Protein AF-A0A1F9FS28-F1 (afdb_monomer)

Sequence (347 aa):
MQTAFLVFFAALTLLFLALLWPFAKPAFLALTLTIVFAPLYRFILHKCRLHRYLASVLTTLIIAACVLIPLIVLGTVLVTHVGSFLQNISYQLAQGSFSDVFQPILQTLSQWIERLTGTAPFRVDLEQEIFKVLQGLGKSIYNFSPRVLLTTFSIIFNFFLILLFLVVFFAEGVQLHKWLMEASPLSSLHLEKMLTEMRLTITTSLTASLLIAVVQGSLLGLGFWIVG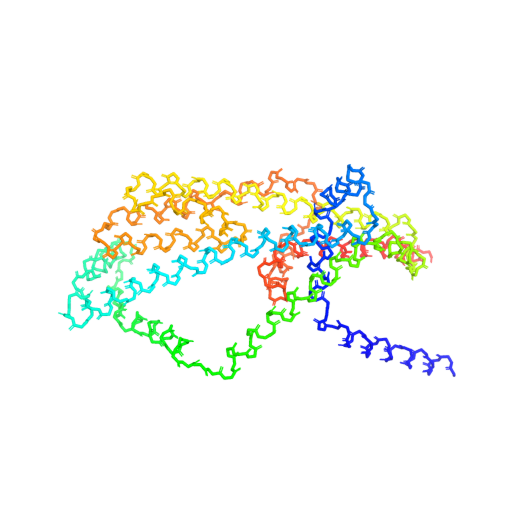FNHPYSWWPIAIILSVIPIIGAVSCYITASLILLATGQTEWSIAFFVYGVAIVSSVDNIIRPFLVRGTTRIHPVLLFVTLIGAAKLFGPIGIIVGPVLLSIFLAAVRIYRLEFAAERSY

pLDDT: mean 80.74, std 13.76, range [38.41, 96.69]

Radius of gyration: 25.52 Å; Cα contacts (8 Å, |Δi|>4): 251; chains: 1; bounding box: 63×53×80 Å

Foldseek 3Di:
DVVVVVVVVVVVVVVVCVVCVLLPQLLVVLVLVCLQCVVVLVCCCPVVVDAQLVSLLVSLVVVVCVPVVLVVLLVVCCCVVVVVVLVVCVVCVVVVCNCVLCVVVLVVVQVVCCVVPVDHGPDDPVVVVVVVVSVVVVCVVPCPDVVVVVVVVSVVVSSVSSSVSSSCCRRCVVVVVVCCCVPDPDDNVLVVVLVVVLSCLSNLLQVLQLVLLLVLLVLLLVLCVVLVPPPSVSSSVQLSVQSSLPPRRLLVSLLVSLVVCSSVVNPVSSVVSNCCSVPPSNCSSVPSSCVSVPDDPPDPVVQLVVLLVVLCVVNNSCSNSVSVSVVSSVVSVVVCCCVPPVVVVPD

Mean predicted aligned error: 10.48 Å

Solvent-accessible surface area (backbone atoms only — not comparable to full-atom values): 18308 Å² total; per-residue (Å²): 108,69,67,59,50,50,52,52,50,51,51,52,50,52,53,50,50,60,67,45,49,82,52,47,60,33,43,51,51,18,51,54,48,42,66,62,46,39,65,58,36,51,45,44,29,66,76,68,67,43,56,58,61,59,25,16,47,53,43,39,51,52,53,49,48,67,54,47,52,58,51,51,52,48,50,53,50,47,53,55,54,49,48,51,48,53,49,51,50,52,54,34,50,75,69,60,54,46,58,68,70,49,46,63,53,53,52,52,49,26,54,53,48,29,74,74,67,77,49,78,70,76,80,70,66,55,68,61,55,50,48,50,51,52,48,52,53,47,50,63,67,69,52,83,40,72,65,57,54,53,51,51,50,50,52,53,51,44,50,51,48,21,50,52,39,27,28,47,48,58,46,40,39,68,60,53,51,53,50,51,56,71,71,43,94,58,56,63,70,60,51,53,50,49,54,49,52,39,52,49,46,48,44,47,47,50,52,39,36,50,53,44,5,50,53,37,7,48,54,49,26,51,48,31,52,74,68,65,43,85,64,29,79,69,48,21,62,51,31,24,61,39,18,49,43,72,79,55,20,54,50,53,48,32,53,53,50,21,52,51,31,39,76,70,70,38,50,70,57,14,53,52,45,37,50,44,33,59,64,52,45,56,41,44,55,73,52,51,43,62,70,63,56,66,84,68,72,97,66,57,66,69,59,55,52,52,36,31,54,52,23,28,72,75,57,37,79,60,6,61,56,48,16,63,31,54,50,50,50,51,53,49,51,52,50,49,47,47,65,68,59,52,57,68,73,73,117

Nearest PDB structures (foldseek):
  7nb6-assembly1_A  TM=5.836E-01  e=6.545E-06  Escherichia coli K-12

Structure (mmCIF, N/CA/C/O backbone):
data_AF-A0A1F9FS28-F1
#
_entry.id   AF-A0A1F9FS28-F1
#
loop_
_atom_site.group_PDB
_atom_site.id
_atom_site.type_symbol
_atom_site.label_atom_id
_atom_site.label_alt_id
_atom_site.label_comp_id
_atom_site.label_asym_id
_atom_site.label_entity_id
_atom_site.label_seq_id
_atom_site.pdbx_PDB_ins_code
_atom_site.Cartn_x
_atom_site.Cartn_y
_atom_site.Cartn_z
_atom_site.occupancy
_atom_site.B_iso_or_equiv
_atom_site.auth_seq_id
_atom_site.auth_comp_id
_atom_site.auth_asym_id
_atom_site.auth_atom_id
_atom_site.pdbx_PDB_model_num
ATOM 1 N N . MET A 1 1 ? 32.699 -25.810 -24.531 1.00 73.19 1 MET A N 1
ATOM 2 C CA . MET A 1 1 ? 32.987 -24.398 -24.180 1.00 73.19 1 MET A CA 1
ATOM 3 C C . MET A 1 1 ? 31.714 -23.565 -24.032 1.00 73.19 1 MET A C 1
ATOM 5 O O . MET A 1 1 ? 31.562 -22.942 -22.993 1.00 73.19 1 MET A O 1
ATOM 9 N N . GLN A 1 2 ? 30.768 -23.611 -24.979 1.00 84.94 2 GLN A N 1
ATOM 10 C CA . GLN A 1 2 ? 29.489 -22.880 -24.876 1.00 84.94 2 GLN A CA 1
ATOM 11 C C . GLN A 1 2 ? 28.633 -23.285 -23.660 1.00 84.94 2 GLN A C 1
ATOM 13 O O . GLN A 1 2 ? 28.139 -22.420 -22.948 1.00 84.94 2 GLN A O 1
ATOM 18 N N . THR A 1 3 ? 28.519 -24.582 -23.355 1.00 89.44 3 THR A N 1
ATOM 19 C CA . THR A 1 3 ? 27.771 -25.072 -22.179 1.00 89.44 3 THR A CA 1
ATOM 20 C C . THR A 1 3 ? 28.383 -24.609 -20.855 1.00 89.44 3 THR A C 1
ATOM 22 O O . THR A 1 3 ? 27.663 -24.152 -19.975 1.00 89.44 3 THR A O 1
ATOM 25 N N . ALA A 1 4 ? 29.712 -24.653 -20.731 1.00 89.56 4 ALA A N 1
ATOM 26 C CA . ALA A 1 4 ? 30.428 -24.163 -19.552 1.00 89.56 4 ALA A CA 1
ATOM 27 C C . ALA A 1 4 ? 30.250 -22.646 -19.358 1.00 89.56 4 ALA A C 1
ATOM 29 O O . ALA A 1 4 ? 30.010 -22.195 -18.242 1.00 89.56 4 ALA A O 1
ATOM 30 N N . PHE A 1 5 ? 30.300 -21.871 -20.448 1.00 94.06 5 PHE A N 1
ATOM 31 C CA . PHE A 1 5 ? 30.033 -20.434 -20.413 1.00 94.06 5 PHE A CA 1
ATOM 32 C C . PHE A 1 5 ? 28.589 -20.124 -19.994 1.00 94.06 5 PHE A C 1
ATOM 34 O O . PHE A 1 5 ? 28.383 -19.274 -19.136 1.00 94.06 5 PHE A O 1
ATOM 41 N N . LEU A 1 6 ? 27.595 -20.840 -20.534 1.00 93.94 6 LEU A N 1
ATOM 42 C CA . LEU A 1 6 ? 26.186 -20.653 -20.168 1.00 93.94 6 LEU A CA 1
ATOM 43 C C . LEU A 1 6 ? 25.919 -20.984 -18.696 1.00 93.94 6 LEU A C 1
ATOM 45 O O . LEU A 1 6 ? 25.205 -20.242 -18.028 1.00 93.94 6 LEU A O 1
ATOM 49 N N . VAL A 1 7 ? 26.516 -22.059 -18.173 1.00 93.38 7 VAL A N 1
ATOM 50 C CA . VAL A 1 7 ? 26.396 -22.421 -16.751 1.00 93.38 7 VAL A CA 1
ATOM 51 C C . VAL A 1 7 ? 27.048 -21.359 -15.866 1.00 93.38 7 VAL A C 1
ATOM 53 O O . VAL A 1 7 ? 26.441 -20.932 -14.886 1.00 93.38 7 VAL A O 1
ATOM 56 N N . PHE A 1 8 ? 28.244 -20.884 -16.225 1.00 94.31 8 PHE A N 1
ATOM 57 C CA . PHE A 1 8 ? 28.911 -19.796 -15.508 1.00 94.31 8 PHE A CA 1
ATOM 58 C C . PHE A 1 8 ? 28.084 -18.503 -15.532 1.00 94.31 8 PHE A C 1
ATOM 60 O O . PHE A 1 8 ? 27.873 -17.885 -14.492 1.00 94.31 8 PHE A O 1
ATOM 67 N N . PHE A 1 9 ? 27.559 -18.122 -16.698 1.00 93.38 9 PHE A N 1
ATOM 68 C CA . PHE A 1 9 ? 26.715 -16.943 -16.861 1.00 93.38 9 PHE A CA 1
ATOM 69 C C . PHE A 1 9 ? 25.415 -17.050 -16.053 1.00 93.38 9 PHE A C 1
ATOM 71 O O . PHE A 1 9 ? 25.028 -16.097 -15.376 1.00 93.38 9 PHE A O 1
ATOM 78 N N . ALA A 1 10 ? 24.764 -18.217 -16.058 1.00 93.56 10 ALA A N 1
ATOM 79 C CA . ALA A 1 10 ? 23.573 -18.470 -15.253 1.00 93.56 10 ALA A CA 1
ATOM 80 C C . ALA A 1 10 ? 23.878 -18.387 -13.748 1.00 93.56 10 ALA A C 1
ATOM 82 O O . ALA A 1 10 ? 23.132 -17.745 -13.011 1.00 93.56 10 ALA A O 1
ATOM 83 N N . ALA A 1 11 ? 24.996 -18.964 -13.293 1.00 93.62 11 ALA A N 1
ATOM 84 C CA . ALA A 1 11 ? 25.429 -18.886 -11.898 1.00 93.62 11 ALA A CA 1
ATOM 85 C C . ALA A 1 11 ? 25.744 -17.443 -11.472 1.00 93.62 11 ALA A C 1
ATOM 87 O O . ALA A 1 11 ? 25.299 -17.005 -10.411 1.00 93.62 11 ALA A O 1
ATOM 88 N N . LEU A 1 12 ? 26.448 -16.683 -12.317 1.00 94.38 12 LEU A N 1
ATOM 89 C CA . LEU A 1 12 ? 26.742 -15.270 -12.081 1.00 94.38 12 LEU A CA 1
ATOM 90 C C . LEU A 1 12 ? 25.457 -14.437 -12.018 1.00 94.38 12 LEU A C 1
ATOM 92 O O . LEU A 1 12 ? 25.304 -13.606 -11.125 1.00 94.38 12 LEU A O 1
ATOM 96 N N . THR A 1 13 ? 24.510 -14.699 -12.920 1.00 91.62 13 THR A N 1
ATOM 97 C CA . THR A 1 13 ? 23.203 -14.031 -12.937 1.00 91.62 13 THR A CA 1
ATOM 98 C C . THR A 1 13 ? 22.414 -14.343 -11.668 1.00 91.62 13 THR A C 1
ATOM 100 O O . THR A 1 13 ? 21.880 -13.433 -11.043 1.00 91.62 13 THR A O 1
ATOM 103 N N . LEU A 1 14 ? 22.379 -15.605 -11.232 1.00 94.00 14 LEU A N 1
ATOM 104 C CA . LEU A 1 14 ? 21.721 -16.001 -9.985 1.00 94.00 14 LEU A CA 1
ATOM 105 C C . LEU A 1 14 ? 22.366 -15.343 -8.760 1.00 94.00 14 LEU A C 1
ATOM 107 O O . LEU A 1 14 ? 21.650 -14.861 -7.885 1.00 94.00 14 LEU A O 1
ATOM 111 N N . LEU A 1 15 ? 23.699 -15.276 -8.709 1.00 93.62 15 LEU A N 1
ATOM 112 C CA . LEU A 1 15 ? 24.428 -14.626 -7.619 1.00 93.62 15 LEU A CA 1
ATOM 113 C C . LEU A 1 15 ? 24.168 -13.114 -7.589 1.00 93.62 15 LEU A C 1
ATOM 115 O O . LEU A 1 15 ? 23.931 -12.547 -6.524 1.00 93.62 15 LEU A O 1
ATOM 119 N N . PHE A 1 16 ? 24.135 -12.471 -8.755 1.00 91.31 16 PHE A N 1
ATOM 120 C CA . PHE A 1 16 ? 23.774 -11.063 -8.881 1.00 91.31 16 PHE A CA 1
ATOM 121 C C . PHE A 1 16 ? 22.318 -10.801 -8.466 1.00 91.31 16 PHE A C 1
ATOM 123 O O . PHE A 1 16 ? 22.046 -9.869 -7.711 1.00 91.31 16 PHE A O 1
ATOM 130 N N . LEU A 1 17 ? 21.374 -11.653 -8.874 1.00 90.19 17 LEU A N 1
ATOM 131 C CA . LEU A 1 17 ? 19.975 -11.558 -8.446 1.00 90.19 17 LEU A CA 1
ATOM 132 C C . LEU A 1 17 ? 19.820 -11.769 -6.934 1.00 90.19 17 LEU A C 1
ATOM 134 O O . LEU A 1 17 ? 19.043 -11.057 -6.301 1.00 90.19 17 LEU A O 1
ATOM 138 N N . ALA A 1 18 ? 20.581 -12.691 -6.339 1.00 90.44 18 ALA A N 1
ATOM 139 C CA . ALA A 1 18 ? 20.608 -12.891 -4.892 1.00 90.44 18 ALA A CA 1
ATOM 140 C C . ALA A 1 18 ? 21.162 -11.660 -4.153 1.00 90.44 18 ALA A C 1
ATOM 142 O O . ALA A 1 18 ? 20.635 -11.291 -3.104 1.00 90.44 18 ALA A O 1
ATOM 143 N N . LEU A 1 19 ? 22.166 -10.984 -4.723 1.00 91.62 19 LEU A N 1
ATOM 144 C CA . LEU A 1 19 ? 22.702 -9.725 -4.199 1.00 91.62 19 LEU A CA 1
ATOM 145 C C . LEU A 1 19 ? 21.674 -8.584 -4.273 1.00 91.62 19 LEU A C 1
ATOM 147 O O . LEU A 1 19 ? 21.600 -7.764 -3.359 1.00 91.62 19 LEU A O 1
ATOM 151 N N . LEU A 1 20 ? 20.865 -8.536 -5.336 1.00 89.62 20 LEU A N 1
ATOM 152 C CA . LEU A 1 20 ? 19.815 -7.528 -5.515 1.00 89.62 20 LEU A CA 1
ATOM 153 C C . LEU A 1 20 ? 18.534 -7.819 -4.721 1.00 89.62 20 LEU A C 1
ATOM 155 O O . LEU A 1 20 ? 17.753 -6.902 -4.458 1.00 89.62 20 LEU A O 1
ATOM 159 N N . TRP A 1 21 ? 18.312 -9.070 -4.314 1.00 87.44 21 TRP A N 1
ATOM 160 C CA . TRP A 1 21 ? 17.099 -9.515 -3.626 1.00 87.44 21 TRP A CA 1
ATOM 161 C C . TRP A 1 21 ? 16.693 -8.659 -2.410 1.00 87.44 21 TRP A C 1
ATOM 163 O O . TRP A 1 21 ? 15.511 -8.314 -2.308 1.00 87.44 21 TRP A O 1
ATOM 173 N N . PRO A 1 22 ? 17.614 -8.232 -1.517 1.00 86.25 22 PRO A N 1
ATOM 174 C CA . PRO A 1 22 ? 17.266 -7.365 -0.390 1.00 86.25 22 PRO A CA 1
ATOM 175 C C . PRO A 1 22 ? 16.689 -6.010 -0.825 1.00 86.25 22 PRO A C 1
ATOM 177 O O . PRO A 1 22 ? 15.846 -5.445 -0.131 1.00 86.25 22 PRO A O 1
ATOM 180 N N . PHE A 1 23 ? 17.100 -5.507 -1.993 1.00 89.44 23 PHE A N 1
ATOM 181 C CA . PHE A 1 23 ? 16.681 -4.215 -2.540 1.00 89.44 23 PHE A CA 1
ATOM 182 C C . PHE A 1 23 ? 15.416 -4.309 -3.402 1.00 89.44 23 PHE A C 1
ATOM 184 O O . PHE A 1 23 ? 14.797 -3.287 -3.697 1.00 89.44 23 PHE A O 1
ATOM 191 N N . ALA A 1 24 ? 14.986 -5.519 -3.774 1.00 87.50 24 ALA A N 1
ATOM 192 C CA . ALA A 1 24 ? 13.833 -5.723 -4.646 1.00 87.50 24 ALA A CA 1
ATOM 193 C C . ALA A 1 24 ? 12.536 -5.157 -4.045 1.00 87.50 24 ALA A C 1
ATOM 195 O O . ALA A 1 24 ? 11.754 -4.521 -4.749 1.00 87.50 24 ALA A O 1
ATOM 196 N N . LYS A 1 25 ? 12.317 -5.334 -2.733 1.00 86.75 25 LYS A N 1
ATOM 197 C CA . LYS A 1 25 ? 11.125 -4.809 -2.042 1.00 86.75 25 LYS A CA 1
ATOM 198 C C . LYS A 1 25 ? 11.057 -3.272 -2.051 1.00 86.75 25 LYS A C 1
ATOM 200 O O . LYS A 1 25 ? 10.049 -2.751 -2.532 1.00 86.75 25 LYS A O 1
ATOM 205 N N . PRO A 1 26 ? 12.073 -2.529 -1.559 1.00 91.00 26 PRO A N 1
ATOM 206 C CA . PRO A 1 26 ? 12.040 -1.068 -1.588 1.00 91.00 26 PRO A CA 1
ATOM 207 C C . PRO A 1 26 ? 12.028 -0.508 -3.017 1.00 91.00 26 PRO A C 1
ATOM 209 O O . PRO A 1 26 ? 11.305 0.453 -3.271 1.00 91.00 26 PRO A O 1
ATOM 212 N N . ALA A 1 27 ? 12.733 -1.137 -3.966 1.00 92.00 27 ALA A N 1
ATOM 213 C CA . ALA A 1 27 ? 12.683 -0.747 -5.375 1.00 92.00 27 ALA A CA 1
ATOM 214 C C . ALA A 1 27 ? 11.273 -0.910 -5.959 1.00 92.00 27 ALA A C 1
ATOM 216 O O . ALA A 1 27 ? 10.746 0.009 -6.577 1.00 92.00 27 ALA A O 1
ATOM 217 N N . PHE A 1 28 ? 10.606 -2.041 -5.723 1.00 88.56 28 PHE A N 1
ATOM 218 C CA . PHE A 1 28 ? 9.250 -2.253 -6.229 1.00 88.56 28 PHE A CA 1
ATOM 219 C C . PHE A 1 28 ? 8.251 -1.237 -5.654 1.00 88.56 28 PHE A C 1
ATOM 221 O O . PHE A 1 28 ? 7.397 -0.706 -6.374 1.00 88.56 28 PHE A O 1
ATOM 228 N N . LEU A 1 29 ? 8.369 -0.928 -4.359 1.00 88.44 29 LEU A N 1
ATOM 229 C CA . LEU A 1 29 ? 7.523 0.075 -3.720 1.00 88.44 29 LEU A CA 1
ATOM 230 C C . LEU A 1 29 ? 7.777 1.476 -4.285 1.00 88.44 29 LEU A C 1
ATOM 232 O O . LEU A 1 29 ? 6.824 2.190 -4.598 1.00 88.44 29 LEU A O 1
ATOM 236 N N . ALA A 1 30 ? 9.044 1.846 -4.473 1.00 93.31 30 ALA A N 1
ATOM 237 C CA . ALA A 1 30 ? 9.408 3.098 -5.118 1.00 93.31 30 ALA A CA 1
ATOM 238 C C . ALA A 1 30 ? 8.854 3.174 -6.546 1.00 93.31 30 ALA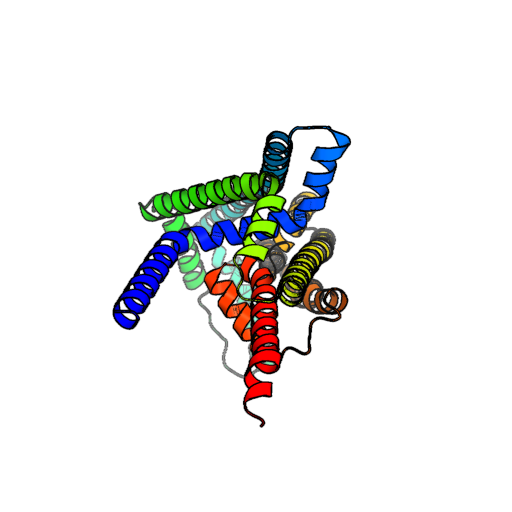 A C 1
ATOM 240 O O . ALA A 1 30 ? 8.240 4.173 -6.888 1.00 93.31 30 ALA A O 1
ATOM 241 N N . LEU A 1 31 ? 8.956 2.108 -7.349 1.00 92.06 31 LEU A N 1
ATOM 242 C CA . LEU A 1 31 ? 8.394 2.062 -8.704 1.00 92.06 31 LEU A CA 1
ATOM 243 C C . LEU A 1 31 ? 6.874 2.283 -8.697 1.00 92.06 31 LEU A C 1
ATOM 245 O O . LEU A 1 31 ? 6.347 3.070 -9.485 1.00 92.06 31 LEU A O 1
ATOM 249 N N . THR A 1 32 ? 6.175 1.619 -7.775 1.00 89.19 32 THR A N 1
ATOM 250 C CA . THR A 1 32 ? 4.724 1.754 -7.585 1.00 89.19 32 THR A CA 1
ATOM 251 C C . THR A 1 32 ? 4.348 3.204 -7.273 1.00 89.19 32 THR A C 1
ATOM 253 O O . THR A 1 32 ? 3.477 3.783 -7.927 1.00 89.19 32 THR A O 1
ATOM 256 N N . LEU A 1 33 ? 5.042 3.819 -6.312 1.00 91.38 33 LEU A N 1
ATOM 257 C CA . LEU A 1 33 ? 4.842 5.216 -5.936 1.00 91.38 33 LEU A CA 1
ATOM 258 C C . LEU A 1 33 ? 5.218 6.171 -7.077 1.00 91.38 33 LEU A C 1
ATOM 260 O O . LEU A 1 33 ? 4.467 7.102 -7.351 1.00 91.38 33 LEU A O 1
ATOM 264 N N . THR A 1 34 ? 6.309 5.924 -7.803 1.00 94.12 34 THR A N 1
ATOM 265 C CA . THR A 1 34 ? 6.709 6.716 -8.972 1.00 94.12 34 THR A CA 1
ATOM 266 C C . THR A 1 34 ? 5.618 6.733 -10.034 1.00 94.12 34 THR A C 1
ATOM 268 O O . THR A 1 34 ? 5.291 7.795 -10.557 1.00 94.12 34 THR A O 1
ATOM 271 N N . ILE A 1 35 ? 5.015 5.581 -10.338 1.00 91.75 35 ILE A N 1
ATOM 272 C CA . ILE A 1 35 ? 3.938 5.479 -11.329 1.00 91.75 35 ILE A CA 1
ATOM 273 C C . ILE A 1 35 ? 2.715 6.303 -10.907 1.00 91.75 35 ILE A C 1
ATOM 275 O O . ILE A 1 35 ? 2.104 6.978 -11.739 1.00 91.75 35 ILE A O 1
ATOM 279 N N . VAL A 1 36 ? 2.366 6.261 -9.623 1.00 90.19 36 VAL A N 1
ATOM 280 C CA . VAL A 1 36 ? 1.160 6.905 -9.081 1.00 90.19 36 VAL A CA 1
ATOM 281 C C . VAL A 1 36 ? 1.345 8.405 -8.910 1.00 90.19 36 VAL A C 1
ATOM 283 O O . VAL A 1 36 ? 0.465 9.178 -9.279 1.00 90.19 36 VAL A O 1
ATOM 286 N N . PHE A 1 37 ? 2.509 8.829 -8.428 1.00 93.81 37 PHE A N 1
ATOM 287 C CA . PHE A 1 37 ? 2.864 10.233 -8.243 1.00 93.81 37 PHE A CA 1
ATOM 288 C C . PHE A 1 37 ? 3.523 10.858 -9.486 1.00 93.81 37 PHE A C 1
ATOM 290 O O . PHE A 1 37 ? 3.938 12.016 -9.451 1.00 93.81 37 PHE A O 1
ATOM 297 N N . ALA A 1 38 ? 3.560 10.152 -10.622 1.00 93.06 38 ALA A N 1
ATOM 298 C CA . ALA A 1 38 ? 4.021 10.699 -11.898 1.00 93.06 38 ALA A CA 1
ATOM 299 C C . ALA A 1 38 ? 3.319 12.016 -12.303 1.00 93.06 38 ALA A C 1
ATOM 301 O O . ALA A 1 38 ? 4.013 12.905 -12.805 1.00 93.06 38 ALA A O 1
ATOM 302 N N . PRO A 1 39 ? 1.996 12.208 -12.091 1.00 92.50 39 PRO A N 1
ATOM 303 C CA . PRO A 1 39 ? 1.342 13.487 -12.372 1.00 92.50 39 PRO A CA 1
ATOM 304 C C . PRO A 1 39 ? 1.891 14.631 -11.514 1.00 92.50 39 PRO A C 1
ATOM 306 O O . PRO A 1 39 ? 2.120 15.718 -12.038 1.00 92.50 39 PRO A O 1
ATOM 309 N N . LEU A 1 40 ? 2.167 14.377 -10.228 1.00 93.69 40 LEU A N 1
ATOM 310 C CA . LEU A 1 40 ? 2.754 15.358 -9.311 1.00 93.69 40 LEU A CA 1
ATOM 311 C C . LEU A 1 40 ? 4.177 15.739 -9.746 1.00 93.69 40 LEU A C 1
ATOM 313 O O . LEU A 1 40 ? 4.486 16.924 -9.847 1.00 93.69 40 LEU A O 1
ATOM 317 N N . TYR A 1 41 ? 5.010 14.748 -10.086 1.00 95.31 41 TYR A N 1
ATOM 318 C CA . TYR A 1 41 ? 6.358 14.989 -10.609 1.00 95.31 41 TYR A CA 1
ATOM 319 C C . TYR A 1 41 ? 6.335 15.840 -11.884 1.00 95.31 41 TYR A C 1
ATOM 321 O O . TYR A 1 41 ? 7.044 16.840 -11.978 1.00 95.31 41 TYR A O 1
ATOM 329 N N . ARG A 1 42 ? 5.484 15.485 -12.858 1.00 93.19 42 ARG A N 1
ATOM 330 C CA . ARG A 1 42 ? 5.344 16.236 -14.118 1.00 93.19 42 ARG A CA 1
ATOM 331 C C . ARG A 1 42 ? 4.816 17.648 -13.886 1.00 93.19 42 ARG A C 1
ATOM 333 O O . ARG A 1 42 ? 5.276 18.576 -14.547 1.00 93.19 42 ARG A O 1
ATOM 340 N N . PHE A 1 43 ? 3.881 17.818 -12.951 1.00 94.25 43 PHE A N 1
ATOM 341 C CA . PHE A 1 43 ? 3.381 19.131 -12.560 1.00 94.25 43 PHE A CA 1
ATOM 342 C C . PHE A 1 43 ? 4.523 20.007 -12.037 1.00 94.25 43 PHE A C 1
ATOM 344 O O . PHE A 1 43 ? 4.732 21.092 -12.569 1.00 94.25 43 PHE A O 1
ATOM 351 N N . ILE A 1 44 ? 5.316 19.511 -11.084 1.00 93.25 44 ILE A N 1
ATOM 352 C CA . ILE A 1 44 ? 6.473 20.229 -10.528 1.00 93.25 44 ILE A CA 1
ATOM 353 C C . ILE A 1 44 ? 7.511 20.528 -11.618 1.00 93.25 44 ILE A C 1
ATOM 355 O O . ILE A 1 44 ? 7.965 21.664 -11.745 1.00 93.25 44 ILE A O 1
ATOM 359 N N . LEU A 1 45 ? 7.852 19.537 -12.444 1.00 93.94 45 LEU A N 1
ATOM 360 C CA . LEU A 1 45 ? 8.841 19.676 -13.512 1.00 93.94 45 LEU A CA 1
ATOM 361 C C . LEU A 1 45 ? 8.455 20.784 -14.507 1.00 93.94 45 LEU A C 1
ATOM 363 O O . LEU A 1 45 ? 9.271 21.651 -14.815 1.00 93.94 45 LEU A O 1
ATOM 367 N N . HIS A 1 46 ? 7.207 20.784 -14.986 1.00 92.19 46 HIS A N 1
ATOM 368 C CA . HIS A 1 46 ? 6.762 21.715 -16.024 1.00 92.19 46 HIS A CA 1
ATOM 369 C C . HIS A 1 46 ? 6.311 23.077 -15.482 1.00 92.19 46 HIS A C 1
ATOM 371 O O . HIS A 1 46 ? 6.641 24.098 -16.086 1.00 92.19 46 HIS A O 1
ATOM 377 N N . LYS A 1 47 ? 5.576 23.132 -14.361 1.00 91.06 47 LYS A N 1
ATOM 378 C CA . LYS A 1 47 ? 5.088 24.404 -13.792 1.00 91.06 47 LYS A CA 1
ATOM 379 C C . LYS A 1 47 ? 6.191 25.189 -13.097 1.00 91.06 47 LYS A C 1
ATOM 381 O O . LYS A 1 47 ? 6.250 26.400 -13.278 1.00 91.06 47 LYS A O 1
ATOM 386 N N . CYS A 1 48 ? 7.067 24.522 -12.346 1.00 85.88 48 CYS A N 1
ATOM 387 C CA . CYS A 1 48 ? 8.165 25.188 -11.642 1.00 85.88 48 CYS A CA 1
ATOM 388 C C . CYS A 1 48 ? 9.431 25.320 -12.507 1.00 85.88 48 CYS A C 1
ATOM 390 O O . CYS A 1 48 ? 10.394 25.934 -12.060 1.00 85.88 48 CYS A O 1
ATOM 392 N N . ARG A 1 49 ? 9.437 24.761 -13.733 1.00 86.19 49 ARG A N 1
ATOM 393 C CA . ARG A 1 49 ? 10.569 24.783 -14.685 1.00 86.19 49 ARG A CA 1
ATOM 394 C C . ARG A 1 49 ? 11.897 24.328 -14.060 1.00 86.19 49 ARG A C 1
ATOM 396 O O . ARG A 1 49 ? 12.956 24.874 -14.359 1.00 86.19 49 ARG A O 1
ATOM 403 N N . LEU A 1 50 ? 11.838 23.342 -13.165 1.00 88.75 50 LEU A N 1
ATOM 404 C CA . LEU A 1 50 ? 13.010 22.848 -12.443 1.00 88.75 50 LEU A CA 1
ATOM 405 C C . LEU A 1 50 ? 13.797 21.824 -13.268 1.00 88.75 50 LEU A C 1
ATOM 407 O O . LEU A 1 50 ? 13.258 21.152 -14.144 1.00 88.75 50 LEU A O 1
ATOM 411 N N . HIS A 1 51 ? 15.077 21.651 -12.934 1.00 92.75 51 HIS A N 1
ATOM 412 C CA . HIS A 1 51 ? 15.880 20.558 -13.481 1.00 92.75 51 HIS A CA 1
ATOM 413 C C . HIS A 1 51 ? 15.375 19.193 -12.977 1.00 92.75 51 HIS A C 1
ATOM 415 O O . HIS A 1 51 ? 14.892 19.081 -11.846 1.00 92.75 51 HIS A O 1
ATOM 421 N N . ARG A 1 52 ? 15.538 18.132 -13.784 1.00 91.94 52 ARG A N 1
ATOM 422 C CA . ARG A 1 52 ? 14.954 16.795 -13.538 1.00 91.94 52 ARG A CA 1
ATOM 423 C C . ARG A 1 52 ? 15.241 16.216 -12.145 1.00 91.94 52 ARG A C 1
ATOM 425 O O . ARG A 1 52 ? 14.333 15.649 -11.541 1.00 91.94 52 ARG A O 1
ATOM 432 N N . TYR A 1 53 ? 16.464 16.400 -11.635 1.00 92.94 53 TYR A N 1
ATOM 433 C CA . TYR A 1 53 ? 16.891 15.913 -10.315 1.00 92.94 53 TYR A CA 1
ATOM 434 C C . TYR A 1 53 ? 16.324 16.752 -9.163 1.00 92.94 53 TYR A C 1
ATOM 436 O O . TYR A 1 53 ? 16.002 16.223 -8.107 1.00 92.94 53 TYR A O 1
ATOM 444 N N . LEU A 1 54 ? 16.146 18.061 -9.357 1.00 93.69 54 LEU A N 1
ATOM 445 C CA . LEU A 1 54 ? 15.560 18.910 -8.321 1.00 93.69 54 LEU A CA 1
ATOM 446 C C . LEU A 1 54 ? 14.054 18.646 -8.198 1.00 93.69 54 LEU A C 1
ATOM 448 O O . LEU A 1 54 ? 13.532 18.523 -7.093 1.00 93.69 54 LEU A O 1
ATOM 452 N N . ALA A 1 55 ? 13.368 18.481 -9.334 1.00 94.88 55 ALA A N 1
ATOM 453 C CA . ALA A 1 55 ? 11.963 18.089 -9.356 1.00 94.88 55 ALA A CA 1
ATOM 454 C C . ALA A 1 55 ? 11.742 16.708 -8.711 1.00 94.88 55 ALA A C 1
ATOM 456 O O . ALA A 1 55 ? 10.752 16.524 -7.999 1.00 94.88 55 ALA A O 1
ATOM 457 N N . SER A 1 56 ? 12.654 15.747 -8.916 1.00 96.00 56 SER A N 1
ATOM 458 C CA . SER A 1 56 ? 12.528 14.409 -8.324 1.00 96.00 56 SER A CA 1
ATOM 459 C C . SER A 1 56 ? 12.749 14.430 -6.816 1.00 96.00 56 SER A C 1
ATOM 461 O O . SER A 1 56 ? 11.956 13.831 -6.090 1.00 96.00 56 SER A O 1
ATOM 463 N N . VAL A 1 57 ? 13.749 15.170 -6.328 1.00 96.50 57 VAL A N 1
ATOM 464 C CA . VAL A 1 57 ? 13.977 15.365 -4.888 1.00 96.50 57 VAL A CA 1
ATOM 465 C C . VAL A 1 57 ? 12.776 16.051 -4.242 1.00 96.50 57 VAL A C 1
ATOM 467 O O . VAL A 1 57 ? 12.260 15.546 -3.249 1.00 96.50 57 VAL A O 1
ATOM 470 N N . LEU A 1 58 ? 12.265 17.139 -4.828 1.00 96.25 58 LEU A N 1
ATOM 471 C CA . LEU A 1 58 ? 11.108 17.852 -4.280 1.00 96.25 58 LEU A CA 1
ATOM 472 C C . LEU A 1 58 ? 9.865 16.954 -4.218 1.00 96.25 58 LEU A C 1
ATOM 474 O O . LEU A 1 58 ? 9.192 16.893 -3.192 1.00 96.25 58 LEU A O 1
ATOM 478 N N . THR A 1 59 ? 9.589 16.208 -5.291 1.00 96.31 59 THR A N 1
ATOM 479 C CA . THR A 1 59 ? 8.467 15.256 -5.320 1.00 96.31 59 THR A CA 1
ATOM 480 C C . THR A 1 59 ? 8.646 14.166 -4.264 1.00 96.31 59 THR A C 1
ATOM 482 O O . THR A 1 59 ? 7.701 13.834 -3.553 1.00 96.31 59 THR A O 1
ATOM 485 N N . THR A 1 60 ? 9.865 13.643 -4.114 1.00 96.69 60 THR A N 1
ATOM 486 C CA . THR A 1 60 ? 10.188 12.619 -3.112 1.00 96.69 60 THR A CA 1
ATOM 487 C C . THR A 1 60 ? 9.992 13.144 -1.691 1.00 96.69 60 THR A C 1
ATOM 489 O O . THR A 1 60 ? 9.427 12.435 -0.864 1.00 96.69 60 THR A O 1
ATOM 492 N N . LEU A 1 61 ? 10.374 14.394 -1.409 1.00 96.25 61 LEU A N 1
ATOM 493 C CA . LEU A 1 61 ? 10.136 15.035 -0.113 1.00 96.25 61 LEU A CA 1
ATOM 494 C C . LEU A 1 61 ? 8.642 15.218 0.177 1.00 96.25 61 LEU A C 1
ATOM 496 O O . LEU A 1 61 ? 8.209 14.965 1.298 1.00 96.25 61 LEU A O 1
ATOM 500 N N . ILE A 1 62 ? 7.842 15.596 -0.825 1.00 95.94 62 ILE A N 1
ATOM 501 C CA . ILE A 1 62 ? 6.382 15.705 -0.676 1.00 95.94 62 ILE A CA 1
ATOM 502 C C . ILE A 1 62 ? 5.767 14.335 -0.368 1.00 95.94 62 ILE A C 1
ATOM 504 O O . ILE A 1 62 ? 4.952 14.224 0.546 1.00 95.94 62 ILE A O 1
ATOM 508 N N . ILE A 1 63 ? 6.179 13.280 -1.082 1.00 94.31 63 ILE A N 1
ATOM 509 C CA . ILE A 1 63 ? 5.724 11.906 -0.815 1.00 94.31 63 ILE A CA 1
ATOM 510 C C . ILE A 1 63 ? 6.149 11.470 0.594 1.00 94.31 63 ILE A C 1
ATOM 512 O O . ILE A 1 63 ? 5.329 10.943 1.343 1.00 94.31 63 ILE A O 1
ATOM 516 N N . ALA A 1 64 ? 7.401 11.727 0.984 1.00 94.12 64 ALA A N 1
ATOM 517 C CA . ALA A 1 64 ? 7.909 11.401 2.312 1.00 94.12 64 ALA A CA 1
ATOM 518 C C . ALA A 1 64 ? 7.099 12.103 3.409 1.00 94.12 64 ALA A C 1
ATOM 520 O O . ALA A 1 64 ? 6.682 11.449 4.358 1.00 94.12 64 ALA A O 1
ATOM 521 N N . ALA A 1 65 ? 6.802 13.397 3.259 1.00 93.38 65 ALA A N 1
ATOM 522 C CA . ALA A 1 65 ? 5.958 14.139 4.193 1.00 93.38 65 ALA A CA 1
ATOM 523 C C . ALA A 1 65 ? 4.525 13.581 4.242 1.00 93.38 65 ALA A C 1
ATOM 525 O O . ALA A 1 65 ? 3.976 13.386 5.324 1.00 93.38 65 ALA A O 1
ATOM 526 N N . CYS A 1 66 ? 3.945 13.255 3.083 1.00 89.50 66 CYS A N 1
ATOM 527 C CA . CYS A 1 66 ? 2.607 12.673 2.969 1.00 89.50 66 CYS A CA 1
ATOM 528 C C . CYS A 1 66 ? 2.484 11.312 3.677 1.00 89.50 66 CYS A C 1
ATOM 530 O O . CYS A 1 66 ? 1.410 10.986 4.166 1.00 89.50 66 CYS A O 1
ATOM 532 N N . VAL A 1 67 ? 3.571 10.539 3.780 1.00 86.44 67 VAL A N 1
ATOM 533 C CA . VAL A 1 67 ? 3.598 9.255 4.504 1.00 86.44 67 VAL A CA 1
ATOM 534 C C . VAL A 1 67 ? 3.986 9.432 5.977 1.00 86.44 67 VAL A C 1
ATOM 536 O O . VAL A 1 67 ? 3.347 8.854 6.856 1.00 86.44 67 VAL A O 1
ATOM 539 N N . LEU A 1 68 ? 5.018 10.230 6.268 1.00 88.19 68 LEU A N 1
ATOM 540 C CA . LEU A 1 68 ? 5.562 10.389 7.618 1.00 88.19 68 LEU A CA 1
ATOM 541 C C . LEU A 1 68 ? 4.636 11.181 8.537 1.00 88.19 68 LEU A C 1
ATOM 543 O O . LEU A 1 68 ? 4.486 10.796 9.691 1.00 88.19 68 LEU A O 1
ATOM 547 N N . ILE A 1 69 ? 4.003 12.257 8.056 1.00 88.69 69 ILE A N 1
ATOM 548 C CA . ILE A 1 69 ? 3.140 13.095 8.903 1.00 88.69 69 ILE A CA 1
ATOM 549 C C . ILE A 1 69 ? 1.968 12.274 9.460 1.00 88.69 69 ILE A C 1
ATOM 551 O O . ILE A 1 69 ? 1.822 12.239 10.684 1.00 88.69 69 ILE A O 1
ATOM 555 N N . PRO A 1 70 ? 1.177 11.551 8.639 1.00 82.50 70 PRO A N 1
ATOM 556 C CA . PRO A 1 70 ? 0.124 10.694 9.166 1.00 82.50 70 PRO A CA 1
ATOM 557 C C . PRO A 1 70 ? 0.670 9.621 10.103 1.00 82.50 70 PRO A C 1
ATOM 559 O O . PRO A 1 70 ? 0.103 9.413 11.166 1.00 82.50 70 PRO A O 1
ATOM 562 N N . LEU A 1 71 ? 1.794 8.981 9.770 1.00 82.12 71 LEU A N 1
ATOM 563 C CA . LEU A 1 71 ? 2.373 7.933 10.612 1.00 82.12 71 LEU A CA 1
ATOM 564 C C . LEU A 1 71 ? 2.791 8.454 11.995 1.00 82.12 71 LEU A C 1
ATOM 566 O O . LEU A 1 71 ? 2.547 7.786 12.997 1.00 82.12 71 LEU A O 1
ATOM 570 N N . ILE A 1 72 ? 3.383 9.649 12.059 1.00 84.06 72 ILE A N 1
ATOM 571 C CA . ILE A 1 72 ? 3.766 10.301 13.316 1.00 84.06 72 ILE A CA 1
ATOM 572 C C . ILE A 1 72 ? 2.516 10.655 14.124 1.00 84.06 72 ILE A C 1
ATOM 574 O O . ILE A 1 72 ? 2.464 10.336 15.307 1.00 84.06 72 ILE A O 1
ATOM 578 N N . VAL A 1 73 ? 1.496 11.253 13.495 1.00 81.38 73 VAL A N 1
ATOM 579 C CA . VAL A 1 73 ? 0.222 11.593 14.158 1.00 81.38 73 VAL A CA 1
ATOM 580 C C . VAL A 1 73 ? -0.471 10.342 14.698 1.00 81.38 73 VAL A C 1
ATOM 582 O O . VAL A 1 73 ? -0.933 10.322 15.834 1.00 81.38 73 VAL A O 1
ATOM 585 N N . LEU A 1 74 ? -0.513 9.267 13.915 1.00 74.44 74 LEU A N 1
ATOM 586 C CA . LEU A 1 74 ? -1.056 7.991 14.366 1.00 74.44 74 LEU A CA 1
ATOM 587 C C . LEU A 1 74 ? -0.248 7.407 15.518 1.00 74.44 74 LEU A C 1
ATOM 589 O O . LEU A 1 74 ? -0.831 6.944 16.492 1.00 74.44 74 LEU A O 1
ATOM 593 N N . GLY A 1 75 ? 1.082 7.449 15.428 1.00 73.25 75 GLY A N 1
ATOM 594 C CA . GLY A 1 75 ? 1.970 6.977 16.482 1.00 73.25 75 GLY A CA 1
ATOM 595 C C . GLY A 1 75 ? 1.742 7.717 17.798 1.00 73.25 75 GLY A C 1
ATOM 596 O O . GLY A 1 75 ? 1.600 7.077 18.837 1.00 73.25 75 GLY A O 1
ATOM 597 N N . THR A 1 76 ? 1.636 9.047 17.769 1.00 72.81 76 THR A N 1
ATOM 598 C CA . THR A 1 76 ? 1.392 9.847 18.979 1.00 72.81 76 THR A CA 1
ATOM 599 C C . THR A 1 76 ? -0.000 9.607 19.554 1.00 72.81 76 THR A C 1
ATOM 601 O O . THR A 1 76 ? -0.136 9.448 20.769 1.00 72.81 76 THR A O 1
ATOM 604 N N . VAL A 1 77 ? -1.037 9.515 18.716 1.00 70.62 77 VAL A N 1
ATOM 605 C CA . VAL A 1 77 ? -2.399 9.229 19.189 1.00 70.62 77 VAL A CA 1
ATOM 606 C C . VAL A 1 77 ? -2.495 7.822 19.772 1.00 70.62 77 VAL A C 1
ATOM 608 O O . VAL A 1 77 ? -3.025 7.656 20.866 1.00 70.62 77 VAL A O 1
ATOM 611 N N . LEU A 1 78 ? -1.918 6.815 19.113 1.00 64.75 78 LEU A N 1
ATOM 612 C CA . LEU A 1 78 ? -1.892 5.449 19.634 1.00 64.75 78 LEU A CA 1
ATOM 613 C C . LEU A 1 78 ? -1.144 5.374 20.965 1.00 64.75 78 LEU A C 1
ATOM 615 O O . LEU A 1 78 ? -1.681 4.828 21.920 1.00 64.75 78 LEU A O 1
ATOM 619 N N . VAL A 1 79 ? 0.052 5.958 21.073 1.00 67.69 79 VAL A N 1
ATOM 620 C CA . VAL A 1 79 ? 0.824 5.931 22.327 1.00 67.69 79 VAL A CA 1
ATOM 621 C C . VAL A 1 79 ? 0.072 6.629 23.462 1.00 67.69 79 VAL A C 1
ATOM 623 O O . VAL A 1 79 ? 0.033 6.110 24.574 1.00 67.69 79 VAL A O 1
ATOM 626 N N . THR A 1 80 ? -0.567 7.769 23.196 1.00 67.81 80 THR A N 1
ATOM 627 C CA . THR A 1 80 ? -1.302 8.518 24.229 1.00 67.81 80 THR A CA 1
ATOM 628 C C . THR A 1 80 ? -2.610 7.840 24.639 1.00 67.81 80 THR A C 1
ATOM 630 O O . THR A 1 80 ? -2.902 7.767 25.829 1.00 67.81 80 THR A O 1
ATOM 633 N N . HIS A 1 81 ? -3.390 7.324 23.685 1.00 64.25 81 HIS A N 1
ATOM 634 C CA . HIS A 1 81 ? -4.718 6.760 23.949 1.00 64.25 81 HIS A CA 1
ATOM 635 C C . HIS A 1 81 ? -4.649 5.301 24.410 1.00 64.25 81 HIS A C 1
ATOM 637 O O . HIS A 1 81 ? -5.380 4.905 25.313 1.00 64.25 81 HIS A O 1
ATOM 643 N N . VAL A 1 82 ? -3.745 4.497 23.842 1.00 60.72 82 VAL A N 1
ATOM 644 C CA . VAL A 1 82 ? -3.488 3.138 24.340 1.00 60.72 82 VAL A CA 1
ATOM 645 C C . VAL A 1 82 ? -2.751 3.209 25.673 1.00 60.72 82 VAL A C 1
ATOM 647 O O . VAL A 1 82 ? -3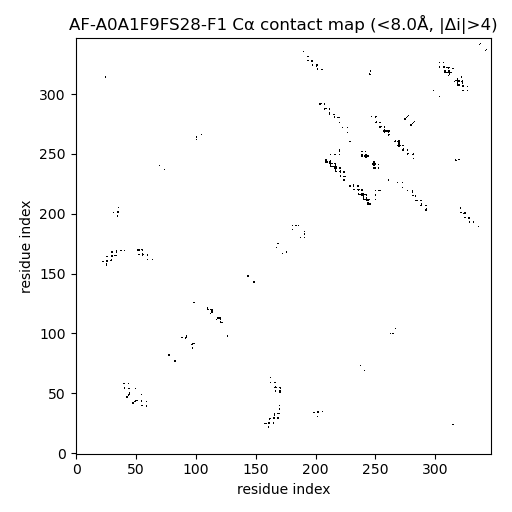.072 2.446 26.573 1.00 60.72 82 VAL A O 1
ATOM 650 N N . GLY A 1 83 ? -1.814 4.147 25.847 1.00 61.28 83 GLY A N 1
ATOM 651 C CA . GLY A 1 83 ? -1.119 4.341 27.120 1.00 61.28 83 GLY A CA 1
ATOM 652 C C . GLY A 1 83 ? -2.073 4.661 28.273 1.00 61.28 83 GLY A C 1
ATOM 653 O O . GLY A 1 83 ? -1.999 4.020 29.320 1.00 61.28 83 GLY A O 1
ATOM 654 N N . SER A 1 84 ? -3.014 5.588 28.069 1.00 63.12 84 SER A N 1
ATOM 655 C CA . SER A 1 84 ? -4.029 5.925 29.075 1.00 63.12 84 SER A CA 1
ATOM 656 C C . SER A 1 84 ? -5.040 4.796 29.300 1.00 63.12 84 SER A C 1
ATOM 658 O O . SER A 1 84 ? -5.411 4.529 30.441 1.00 63.12 84 SER A O 1
ATOM 660 N N . PHE A 1 85 ? -5.427 4.069 28.247 1.00 60.47 85 PHE A N 1
ATOM 661 C CA . PHE A 1 85 ? -6.262 2.871 28.358 1.00 60.47 85 PHE A CA 1
ATOM 662 C C . PHE A 1 85 ? -5.583 1.777 29.188 1.00 60.47 85 PHE A C 1
ATOM 664 O O . PHE A 1 85 ? -6.179 1.260 30.126 1.00 60.47 85 PHE A O 1
ATOM 671 N N . LEU A 1 86 ? -4.316 1.467 28.904 1.00 60.56 86 LEU A N 1
ATOM 672 C CA . LEU A 1 86 ? -3.545 0.471 29.648 1.00 60.56 86 LEU A CA 1
ATOM 673 C C . LEU A 1 86 ? -3.354 0.877 31.112 1.00 60.56 86 LEU A C 1
ATOM 675 O O . LEU A 1 86 ? -3.462 0.024 31.990 1.00 60.56 86 LEU A O 1
ATOM 679 N N . GLN A 1 87 ? -3.125 2.164 31.389 1.00 64.81 87 GLN A N 1
ATOM 680 C CA . GLN A 1 87 ? -3.054 2.673 32.759 1.00 64.81 87 GLN A CA 1
ATOM 681 C C . GLN A 1 87 ? -4.393 2.525 33.491 1.00 64.81 87 GLN A C 1
ATOM 683 O O . GLN A 1 87 ? -4.410 1.977 34.592 1.00 64.81 87 GLN A O 1
ATOM 688 N N . ASN A 1 88 ? -5.511 2.900 32.865 1.00 65.38 88 ASN A N 1
ATOM 689 C CA . ASN A 1 88 ? -6.846 2.742 33.452 1.00 65.38 88 ASN A CA 1
ATOM 690 C C . ASN A 1 88 ? -7.196 1.271 33.707 1.00 65.38 88 ASN A C 1
ATOM 692 O O . ASN A 1 88 ? -7.678 0.941 34.787 1.00 65.38 88 ASN A O 1
ATOM 696 N N . ILE A 1 89 ? -6.882 0.380 32.763 1.00 62.34 89 ILE A N 1
ATOM 697 C CA . ILE A 1 89 ? -7.039 -1.069 32.935 1.00 62.34 89 ILE A CA 1
ATOM 698 C C . ILE A 1 89 ? -6.178 -1.578 34.091 1.00 62.34 89 ILE A C 1
ATOM 700 O O . ILE A 1 89 ? -6.671 -2.308 34.944 1.00 62.34 89 ILE A O 1
ATOM 704 N N . SER A 1 90 ? -4.902 -1.190 34.152 1.00 59.97 90 SER A N 1
ATOM 705 C CA . SER A 1 90 ? -4.001 -1.633 35.221 1.00 59.97 90 SER A CA 1
ATOM 706 C C . SER A 1 90 ? -4.449 -1.148 36.603 1.00 59.97 90 SER A C 1
ATOM 708 O O . SER A 1 90 ? -4.364 -1.900 37.571 1.00 59.97 90 SER A O 1
ATOM 710 N N . TYR A 1 91 ? -4.998 0.067 36.687 1.00 63.56 91 TYR A N 1
ATOM 711 C CA . TYR A 1 91 ? -5.563 0.629 37.910 1.00 63.56 91 TYR A CA 1
ATOM 712 C C . TYR A 1 91 ? -6.841 -0.108 38.339 1.00 63.56 91 TYR A C 1
ATOM 714 O O . TYR A 1 91 ? -6.982 -0.467 39.506 1.00 63.56 91 TYR A O 1
ATOM 722 N N . GLN A 1 92 ? -7.738 -0.408 37.396 1.00 61.41 92 GLN A N 1
ATOM 723 C CA . GLN A 1 92 ? -8.972 -1.158 37.656 1.00 61.41 92 GLN A CA 1
ATOM 724 C C . GLN A 1 92 ? -8.714 -2.634 38.002 1.00 61.41 92 GLN A C 1
ATOM 726 O O . GLN A 1 92 ? -9.404 -3.193 38.853 1.00 61.41 92 GLN A O 1
ATOM 731 N N . LEU A 1 93 ? -7.697 -3.260 37.398 1.00 59.06 93 LEU A N 1
ATOM 732 C CA . LEU A 1 93 ? -7.224 -4.604 37.754 1.00 59.06 93 LEU A CA 1
ATOM 733 C C . LEU A 1 93 ? -6.630 -4.634 39.167 1.00 59.06 93 LEU A C 1
ATOM 735 O O . LEU A 1 93 ? -6.917 -5.554 39.926 1.00 59.06 93 LEU A O 1
ATOM 739 N N . ALA A 1 94 ? -5.846 -3.620 39.546 1.00 60.34 94 ALA A N 1
ATOM 740 C CA . ALA A 1 94 ? -5.261 -3.521 40.885 1.00 60.34 94 ALA A CA 1
ATOM 741 C C . ALA A 1 94 ? -6.312 -3.321 41.995 1.00 60.34 94 ALA A C 1
ATOM 743 O O . ALA A 1 94 ? -6.052 -3.666 43.145 1.00 60.34 94 ALA A O 1
ATOM 744 N N . GLN A 1 95 ? -7.492 -2.790 41.658 1.00 60.44 95 GLN A N 1
ATOM 745 C CA . GLN A 1 95 ? -8.621 -2.622 42.581 1.00 60.44 95 GLN A CA 1
ATOM 746 C C . GLN A 1 95 ? -9.626 -3.787 42.564 1.00 60.44 95 GLN A C 1
ATOM 748 O O . GLN A 1 95 ? -10.581 -3.764 43.333 1.00 60.44 95 GLN A O 1
ATOM 753 N N . GLY A 1 96 ? -9.442 -4.804 41.715 1.00 57.12 96 GLY A N 1
ATOM 754 C CA . GLY A 1 96 ? -10.352 -5.956 41.607 1.00 57.12 96 GLY A CA 1
ATOM 755 C C . GLY A 1 96 ? -11.650 -5.703 40.822 1.00 57.12 96 GLY A C 1
ATOM 756 O O . GLY A 1 96 ? -12.313 -6.661 40.429 1.00 57.12 96 GLY A O 1
ATOM 757 N N . SER A 1 97 ? -11.979 -4.447 40.499 1.00 54.69 97 SER A N 1
ATOM 758 C CA . SER A 1 97 ? -13.189 -4.063 39.746 1.00 54.69 97 SER A CA 1
ATOM 759 C C . SER A 1 97 ? -13.143 -4.379 38.247 1.00 54.69 97 SER A C 1
ATOM 761 O O . SER A 1 97 ? -14.120 -4.159 37.536 1.00 54.69 97 SER A O 1
ATOM 763 N N . PHE A 1 98 ? -12.024 -4.883 37.723 1.00 50.62 98 PHE A N 1
ATOM 764 C CA . PHE A 1 98 ? -11.930 -5.259 36.308 1.00 50.62 98 PHE A CA 1
ATOM 765 C C . PHE A 1 98 ? -12.826 -6.455 35.954 1.00 50.62 98 PHE A C 1
ATOM 767 O O . PHE A 1 98 ? -13.410 -6.500 34.868 1.00 50.62 98 PHE A O 1
ATOM 774 N N . SER A 1 99 ? -12.977 -7.390 36.899 1.00 54.06 99 SER A N 1
ATOM 775 C CA . SER A 1 99 ? -13.906 -8.513 36.785 1.00 54.06 99 SER A CA 1
ATOM 776 C C . SER A 1 99 ? -15.358 -8.028 36.654 1.00 54.06 99 SER A C 1
ATOM 778 O O . SER A 1 99 ? -16.086 -8.539 35.806 1.00 54.06 99 SER A O 1
ATOM 780 N N . ASP A 1 100 ? -15.743 -6.970 37.376 1.00 58.03 100 ASP A N 1
ATOM 781 C CA . ASP A 1 100 ? -17.103 -6.411 37.383 1.00 58.03 100 ASP A CA 1
ATOM 782 C C . ASP A 1 100 ? -17.507 -5.740 36.061 1.00 58.03 100 ASP A C 1
ATOM 784 O O . ASP A 1 100 ? -18.685 -5.737 35.708 1.00 58.03 100 ASP A O 1
ATOM 788 N N . VAL A 1 101 ? -16.554 -5.194 35.295 1.00 56.62 101 VAL A N 1
ATOM 789 C CA . VAL A 1 101 ? -16.844 -4.540 34.003 1.00 56.62 101 VAL A CA 1
ATOM 790 C C . VAL A 1 101 ? -17.098 -5.570 32.901 1.00 56.62 101 VAL A C 1
ATOM 792 O O . VAL A 1 101 ? -17.988 -5.379 32.076 1.00 56.62 101 VAL A O 1
ATOM 795 N N . PHE A 1 102 ? -16.348 -6.679 32.883 1.00 54.91 102 PHE A N 1
ATOM 796 C CA . PHE A 1 102 ? -16.421 -7.685 31.813 1.00 54.91 102 PHE A CA 1
ATOM 797 C C . PHE A 1 102 ? -17.344 -8.873 32.127 1.00 54.91 102 PHE A C 1
ATOM 799 O O . PHE A 1 102 ? -17.893 -9.470 31.196 1.00 54.91 102 PHE A O 1
ATOM 806 N N . GLN A 1 103 ? -17.566 -9.208 33.405 1.00 61.34 103 GLN A N 1
ATOM 807 C CA . GLN A 1 103 ? -18.479 -10.281 33.829 1.00 61.34 103 GLN A CA 1
ATOM 808 C C . GLN A 1 103 ? -19.898 -10.156 33.247 1.00 61.34 103 GLN A C 1
ATOM 810 O O . GLN A 1 103 ? -20.378 -11.144 32.687 1.00 61.34 103 GLN A O 1
ATOM 815 N N . PRO A 1 104 ? -20.569 -8.986 33.278 1.00 60.16 104 PRO A N 1
ATOM 816 C CA . PRO A 1 104 ? -21.936 -8.856 32.770 1.00 60.16 104 PRO A CA 1
ATOM 817 C C . PRO A 1 104 ? -22.037 -9.166 31.271 1.00 60.16 104 PRO A C 1
ATOM 819 O O . PRO A 1 104 ? -23.004 -9.769 30.805 1.00 60.16 104 PRO A O 1
ATOM 822 N N . ILE A 1 105 ? -21.011 -8.795 30.502 1.00 55.78 105 ILE A N 1
ATOM 823 C CA . ILE A 1 105 ? -20.954 -8.996 29.050 1.00 55.78 105 ILE A CA 1
ATOM 824 C C . ILE A 1 105 ? -20.676 -10.456 28.713 1.00 55.78 105 ILE A C 1
ATOM 826 O O . ILE A 1 105 ? -21.333 -11.008 27.834 1.00 55.78 105 ILE A O 1
ATOM 830 N N . LEU A 1 106 ? -19.748 -11.102 29.423 1.00 62.62 106 LEU A N 1
ATOM 831 C CA . LEU A 1 106 ? -19.475 -12.530 29.245 1.00 62.62 106 LEU A CA 1
ATOM 832 C C . LEU A 1 106 ? -20.677 -13.379 29.628 1.00 62.62 106 LEU A C 1
ATOM 834 O O . LEU A 1 106 ? -21.002 -14.327 28.918 1.00 62.62 106 LEU A O 1
ATOM 838 N N . GLN A 1 107 ? -21.384 -13.000 30.692 1.00 63.88 107 GLN A N 1
ATOM 839 C CA . GLN A 1 107 ? -22.638 -13.636 31.070 1.00 63.88 107 GLN A CA 1
ATOM 840 C C . GLN A 1 107 ? -23.696 -13.447 29.978 1.00 63.88 107 GLN A C 1
ATOM 842 O O . GLN A 1 107 ? -24.281 -14.432 29.536 1.00 63.88 107 GLN A O 1
ATOM 847 N N . THR A 1 108 ? -23.871 -12.234 29.449 1.00 62.78 108 THR A N 1
ATOM 848 C CA . THR A 1 108 ? -24.849 -11.963 28.379 1.00 62.78 108 THR A CA 1
ATOM 849 C C . THR A 1 108 ? -24.512 -12.708 27.083 1.00 62.78 108 THR A C 1
ATOM 851 O O . THR A 1 108 ? -25.390 -13.328 26.488 1.00 62.78 108 THR A O 1
ATOM 854 N N . LEU A 1 109 ? -23.241 -12.715 26.667 1.00 60.41 109 LEU A N 1
ATOM 855 C CA . LEU A 1 109 ? -22.758 -13.470 25.506 1.00 60.41 109 LEU A CA 1
ATOM 856 C C . LEU A 1 109 ? -22.924 -14.976 25.704 1.00 60.41 109 LEU A C 1
ATOM 858 O O . LEU A 1 109 ? -23.398 -15.653 24.796 1.00 60.41 109 LEU A O 1
ATOM 862 N N . SER A 1 110 ? -22.581 -15.497 26.885 1.00 62.09 110 SER A N 1
ATOM 863 C CA . SER A 1 110 ? -22.743 -16.919 27.198 1.00 62.09 110 SER A CA 1
ATOM 864 C C . SER A 1 110 ? -24.211 -17.339 27.152 1.00 62.09 110 SER A C 1
ATOM 866 O O . SER A 1 110 ? -24.516 -18.342 26.520 1.00 62.09 110 SER A O 1
ATOM 868 N N . GLN A 1 111 ? -25.126 -16.521 27.683 1.00 66.06 111 GLN A N 1
ATOM 869 C CA . GLN A 1 111 ? -26.570 -16.761 27.622 1.00 66.06 111 GLN A CA 1
ATOM 870 C C . GLN A 1 111 ? -27.115 -16.674 26.191 1.00 66.06 111 GLN A C 1
ATOM 872 O O . GLN A 1 111 ? -28.006 -17.435 25.818 1.00 66.06 111 GLN A O 1
ATOM 877 N N . TRP A 1 112 ? -26.597 -15.760 25.365 1.00 64.75 112 TRP A N 1
ATOM 878 C CA . TRP A 1 112 ? -26.985 -15.647 23.955 1.00 64.75 112 TRP A CA 1
ATOM 879 C C . TRP A 1 112 ? -26.518 -16.856 23.135 1.00 64.75 112 TRP A C 1
ATOM 881 O O . TRP A 1 112 ? -27.281 -17.401 22.338 1.00 64.75 112 TRP A O 1
ATOM 891 N N . ILE A 1 113 ? -25.282 -17.306 23.367 1.00 62.06 113 ILE A N 1
ATOM 892 C CA . ILE A 1 113 ? -24.697 -18.494 22.734 1.00 62.06 113 ILE A CA 1
ATOM 893 C C . ILE A 1 113 ? -25.436 -19.756 23.185 1.00 62.06 113 ILE A C 1
ATOM 895 O O . ILE A 1 113 ? -25.788 -20.581 22.345 1.00 62.06 113 ILE A O 1
ATOM 899 N N . GLU A 1 114 ? -25.739 -19.884 24.475 1.00 70.06 114 GLU A N 1
ATOM 900 C CA . GLU A 1 114 ? -26.480 -21.011 25.050 1.00 70.06 114 GLU A CA 1
ATOM 901 C C . GLU A 1 114 ? -27.892 -21.114 24.449 1.00 70.06 114 GLU A C 1
ATOM 903 O O . GLU A 1 114 ? -28.326 -22.203 24.075 1.00 70.06 114 GLU A O 1
ATOM 908 N N . ARG A 1 115 ? -28.567 -19.979 24.214 1.00 71.75 115 ARG A N 1
ATOM 909 C CA . ARG A 1 115 ? -29.864 -19.933 23.507 1.00 71.75 115 ARG A CA 1
ATOM 910 C C . ARG A 1 115 ? -29.789 -20.347 22.035 1.00 71.75 115 ARG A C 1
ATOM 912 O O . ARG A 1 115 ? -30.776 -20.848 21.507 1.00 71.75 115 ARG A O 1
ATOM 919 N N . LEU A 1 116 ? -28.657 -20.124 21.369 1.00 65.81 116 LEU A N 1
ATOM 920 C CA . LEU A 1 116 ? -28.466 -20.440 19.947 1.00 65.81 116 LEU A CA 1
ATOM 921 C C . LEU A 1 116 ? -27.940 -21.855 19.696 1.00 65.81 116 LEU A C 1
ATOM 923 O O . LEU A 1 116 ? -28.243 -22.439 18.659 1.00 65.81 116 LEU A O 1
ATOM 927 N N . THR A 1 117 ? -27.122 -22.384 20.606 1.00 65.44 117 THR A N 1
ATOM 928 C CA . THR A 1 117 ? -26.367 -23.632 20.395 1.00 65.44 117 THR A CA 1
ATOM 929 C C . THR A 1 117 ? -26.768 -24.765 21.336 1.00 65.44 117 THR A C 1
ATOM 931 O O . THR A 1 117 ? -26.443 -25.915 21.055 1.00 65.44 117 THR A O 1
ATOM 934 N N . GLY A 1 118 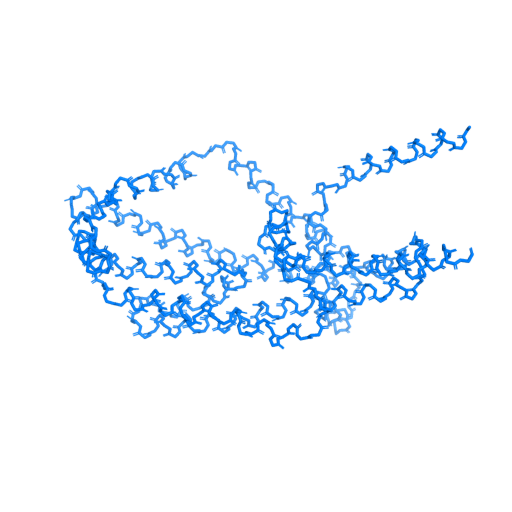? -27.491 -24.482 22.429 1.00 66.50 118 GLY A N 1
ATOM 935 C CA . GLY A 1 118 ? -27.932 -25.486 23.407 1.00 66.50 118 GLY A CA 1
ATOM 936 C C . GLY A 1 118 ? -26.797 -26.163 24.189 1.00 66.50 118 GLY A C 1
ATOM 937 O O . GLY A 1 118 ? -27.045 -27.103 24.941 1.00 66.50 118 GLY A O 1
ATOM 938 N N . THR A 1 119 ? -25.553 -25.717 24.008 1.00 58.72 119 THR A N 1
ATOM 939 C CA . THR A 1 119 ? -24.363 -26.248 24.681 1.00 58.72 119 THR A CA 1
ATOM 940 C C . THR A 1 119 ? -23.951 -25.380 25.868 1.00 58.72 119 THR A C 1
ATOM 942 O O . THR A 1 119 ? -24.161 -24.169 25.854 1.00 58.72 119 THR A O 1
ATOM 945 N N . ALA A 1 120 ? -23.340 -26.026 26.870 1.00 52.50 120 ALA A N 1
ATOM 946 C CA . ALA A 1 120 ? -22.898 -25.441 28.137 1.00 52.50 120 ALA A CA 1
ATOM 947 C C . ALA A 1 120 ? -22.100 -24.127 27.975 1.00 52.50 120 ALA A C 1
ATOM 949 O O . ALA A 1 120 ? -21.400 -23.950 26.972 1.00 52.50 120 ALA A O 1
ATOM 950 N N . PRO A 1 121 ? -22.148 -23.228 28.978 1.00 53.62 121 PRO A N 1
ATOM 951 C CA . PRO A 1 121 ? -21.588 -21.887 28.875 1.00 53.62 121 PRO A CA 1
ATOM 952 C C . PRO A 1 121 ? -20.095 -21.916 28.544 1.00 53.62 121 PRO A C 1
ATOM 954 O O . PRO A 1 121 ? -19.281 -22.509 29.256 1.00 53.62 121 PRO A O 1
ATOM 957 N N . PHE A 1 122 ? -19.739 -21.224 27.461 1.00 51.44 122 PHE A N 1
ATOM 958 C CA . PHE A 1 122 ? -18.363 -21.000 27.039 1.00 51.44 122 PHE A CA 1
ATOM 959 C C . PHE A 1 122 ? -17.668 -20.089 28.064 1.00 51.44 122 PHE A C 1
ATOM 961 O O . PHE A 1 122 ? -17.767 -18.864 28.003 1.00 51.44 122 PHE A O 1
ATOM 968 N N . ARG A 1 123 ? -17.015 -20.688 29.066 1.00 51.94 123 ARG A N 1
ATOM 969 C CA . ARG A 1 123 ? -16.236 -19.961 30.076 1.00 51.94 123 ARG A CA 1
ATOM 970 C C . ARG A 1 123 ? -14.863 -19.632 29.505 1.00 51.94 123 ARG A C 1
ATOM 972 O O . ARG A 1 123 ? -13.965 -20.467 29.515 1.00 51.94 123 ARG A O 1
ATOM 979 N N . VAL A 1 124 ? -14.713 -18.417 28.992 1.00 54.47 124 VAL A N 1
ATOM 980 C CA . VAL A 1 124 ? -13.392 -17.849 28.711 1.00 54.47 124 VAL A CA 1
ATOM 981 C C . VAL A 1 124 ? -12.960 -17.084 29.948 1.00 54.47 124 VAL A C 1
ATOM 983 O O . VAL A 1 124 ? -13.617 -16.111 30.320 1.00 54.47 124 VAL A O 1
ATOM 986 N N . ASP A 1 125 ? -11.848 -17.491 30.557 1.00 56.09 125 ASP A N 1
ATOM 987 C CA . ASP A 1 125 ? -11.154 -16.673 31.553 1.00 56.09 125 ASP A CA 1
ATOM 988 C C . ASP A 1 125 ? -10.509 -15.480 30.838 1.00 56.09 125 ASP A C 1
ATOM 990 O O . ASP A 1 125 ? -9.316 -15.460 30.521 1.00 56.09 125 ASP A O 1
ATOM 994 N N . LEU A 1 126 ? -11.343 -14.482 30.538 1.00 54.03 126 LEU A N 1
ATOM 995 C CA . LEU A 1 126 ? -10.941 -13.246 29.875 1.00 54.03 126 LEU A CA 1
ATOM 996 C C . LEU A 1 126 ? -9.842 -12.542 30.658 1.0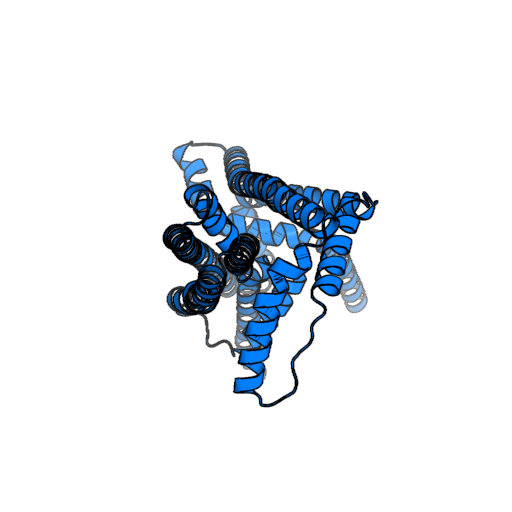0 54.03 126 LEU A C 1
ATOM 998 O O . LEU A 1 126 ? -8.956 -11.966 30.042 1.00 54.03 126 LEU A O 1
ATOM 1002 N N . GLU A 1 127 ? -9.864 -12.628 31.992 1.00 53.62 127 GLU A N 1
ATOM 1003 C CA . GLU A 1 127 ? -8.788 -12.102 32.827 1.00 53.62 127 GLU A CA 1
ATOM 1004 C C . GLU A 1 127 ? -7.444 -12.709 32.441 1.00 53.62 127 GLU A C 1
ATOM 1006 O O . GLU A 1 127 ? -6.513 -11.956 32.189 1.00 53.62 127 GLU A O 1
ATOM 1011 N N . GLN A 1 128 ? -7.328 -14.034 32.304 1.00 57.62 128 GLN A N 1
ATOM 1012 C CA . GLN A 1 128 ? -6.052 -14.661 31.955 1.00 57.62 128 GLN A CA 1
ATOM 1013 C C . GLN A 1 128 ? -5.605 -14.341 30.526 1.00 57.62 128 GLN A C 1
ATOM 1015 O O . GLN A 1 128 ? -4.422 -14.085 30.308 1.00 57.62 128 GLN A O 1
ATOM 1020 N N . GLU A 1 129 ? -6.512 -14.337 29.548 1.00 60.16 129 GLU A N 1
ATOM 1021 C CA . GLU A 1 129 ? -6.156 -14.016 28.158 1.00 60.16 129 GLU A CA 1
ATOM 1022 C C . GLU A 1 129 ? -5.816 -12.532 27.974 1.00 60.16 129 GLU A C 1
ATOM 1024 O O . GLU A 1 129 ? -4.815 -12.198 27.338 1.00 60.16 129 GLU A O 1
ATOM 1029 N N . ILE A 1 130 ? -6.561 -11.628 28.612 1.00 54.56 130 ILE A N 1
ATOM 1030 C CA . ILE A 1 130 ? -6.237 -10.200 28.636 1.00 54.56 130 ILE A CA 1
ATOM 1031 C C . ILE A 1 130 ? -4.916 -9.984 29.375 1.00 54.56 130 ILE A C 1
ATOM 1033 O O . ILE A 1 130 ? -4.066 -9.260 28.867 1.00 54.56 130 ILE A O 1
ATOM 1037 N N . PHE A 1 131 ? -4.664 -10.655 30.503 1.00 58.78 131 PHE A N 1
ATOM 1038 C CA . PHE A 1 131 ? -3.384 -10.554 31.214 1.00 58.78 131 PHE A CA 1
ATOM 1039 C C . PHE A 1 131 ? -2.214 -11.069 30.366 1.00 58.78 131 PHE A C 1
ATOM 1041 O O . PHE A 1 131 ? -1.140 -10.470 30.384 1.00 58.78 131 PHE A O 1
ATOM 1048 N N . LYS A 1 132 ? -2.407 -12.125 29.563 1.00 64.44 132 LYS A N 1
ATOM 1049 C CA . LYS A 1 132 ? -1.405 -12.608 28.595 1.00 64.44 132 LYS A CA 1
ATOM 1050 C C . LYS A 1 132 ? -1.159 -11.607 27.468 1.00 64.44 132 LYS A C 1
ATOM 1052 O O . LYS A 1 132 ? -0.002 -11.370 27.128 1.00 64.44 132 LYS A O 1
ATOM 1057 N N . VAL A 1 133 ? -2.206 -10.997 26.909 1.00 57.31 133 VAL A N 1
ATOM 1058 C CA . VAL A 1 133 ? -2.082 -9.953 25.876 1.00 57.31 133 VAL A CA 1
ATOM 1059 C C . VAL A 1 133 ? -1.391 -8.716 26.450 1.00 57.31 133 VAL A C 1
ATOM 1061 O O . VAL A 1 133 ? -0.427 -8.232 25.864 1.00 57.31 133 VAL A O 1
ATOM 1064 N N . LEU A 1 134 ? -1.801 -8.251 27.631 1.00 54.84 134 LEU A N 1
ATOM 1065 C CA . LEU A 1 134 ? -1.201 -7.121 28.343 1.00 54.84 134 LEU A CA 1
ATOM 1066 C C . LEU A 1 134 ? 0.258 -7.391 28.723 1.00 54.84 134 LEU A C 1
ATOM 1068 O O . LEU A 1 134 ? 1.101 -6.520 28.529 1.00 54.84 134 LEU A O 1
ATOM 1072 N N . GLN A 1 135 ? 0.597 -8.596 29.195 1.00 58.81 135 GLN A N 1
ATOM 1073 C CA . GLN A 1 135 ? 1.990 -8.991 29.424 1.00 58.81 135 GLN A CA 1
ATOM 1074 C C . GLN A 1 135 ? 2.779 -9.120 28.122 1.00 58.81 135 GLN A C 1
ATOM 1076 O O . GLN A 1 135 ? 3.966 -8.806 28.113 1.00 58.81 135 GLN A O 1
ATOM 1081 N N . GLY A 1 136 ? 2.159 -9.568 27.029 1.00 59.28 136 GLY A N 1
ATOM 1082 C CA . GLY A 1 136 ? 2.774 -9.618 25.704 1.00 59.28 136 GLY A CA 1
ATOM 1083 C C . GLY A 1 136 ? 3.124 -8.222 25.189 1.00 59.28 136 GLY A C 1
ATOM 1084 O O . GLY A 1 136 ? 4.257 -7.984 24.771 1.00 59.28 136 GLY A O 1
ATOM 1085 N N . LEU A 1 137 ? 2.189 -7.277 25.311 1.00 50.09 137 LEU A N 1
ATOM 1086 C CA . LEU A 1 137 ? 2.378 -5.865 24.972 1.00 50.09 137 LEU A CA 1
ATOM 1087 C C . LEU A 1 137 ? 3.396 -5.195 25.910 1.00 50.09 137 LEU A C 1
ATOM 1089 O O . LEU A 1 137 ? 4.330 -4.546 25.443 1.00 50.09 137 LEU A O 1
ATOM 1093 N N . GLY A 1 138 ? 3.289 -5.425 27.222 1.00 56.41 138 GLY A N 1
ATOM 1094 C CA . GLY A 1 138 ? 4.193 -4.899 28.246 1.00 56.41 138 GLY A CA 1
ATOM 1095 C C . GLY A 1 138 ? 5.623 -5.427 28.120 1.00 56.41 138 GLY A C 1
ATOM 1096 O O . GLY A 1 138 ? 6.568 -4.644 28.162 1.00 56.41 138 GLY A O 1
ATOM 1097 N N . LYS A 1 139 ? 5.817 -6.728 27.856 1.00 55.22 139 LYS A N 1
ATOM 1098 C CA . LYS A 1 139 ? 7.139 -7.303 27.539 1.00 55.22 139 LYS A CA 1
ATOM 1099 C C . LYS A 1 139 ? 7.703 -6.764 26.230 1.00 55.22 139 LYS A C 1
ATOM 1101 O O . LYS A 1 139 ? 8.922 -6.679 26.113 1.00 55.22 139 LYS A O 1
ATOM 1106 N N . SER A 1 140 ? 6.859 -6.412 25.261 1.00 52.84 140 SER A N 1
ATOM 1107 C CA . SER A 1 140 ? 7.305 -5.809 24.002 1.00 52.84 140 SER A CA 1
ATOM 1108 C C . SER A 1 140 ? 7.752 -4.350 24.169 1.00 52.84 140 SER A C 1
ATOM 1110 O O . SER A 1 140 ? 8.581 -3.889 23.390 1.00 52.84 140 SER A O 1
ATOM 1112 N N . ILE A 1 141 ? 7.234 -3.647 25.182 1.00 49.97 141 ILE A N 1
ATOM 1113 C CA . ILE A 1 141 ? 7.610 -2.269 25.538 1.00 49.97 141 ILE A CA 1
ATOM 1114 C C . ILE A 1 141 ? 8.823 -2.249 26.486 1.00 49.97 141 ILE A C 1
ATOM 1116 O O . ILE A 1 141 ? 9.715 -1.422 26.323 1.00 49.97 141 ILE A O 1
ATOM 1120 N N . TYR A 1 142 ? 8.883 -3.165 27.459 1.00 46.03 142 TYR A N 1
ATOM 1121 C CA . TYR A 1 142 ? 9.915 -3.179 28.505 1.00 46.03 142 TYR A CA 1
ATOM 1122 C C . TYR A 1 142 ? 11.216 -3.862 28.067 1.00 46.03 142 TYR A C 1
ATOM 1124 O O . TYR A 1 142 ? 12.303 -3.479 28.495 1.00 46.03 142 TYR A O 1
ATOM 1132 N N . ASN A 1 143 ? 11.142 -4.846 27.164 1.00 47.94 143 ASN A N 1
ATOM 1133 C CA . ASN A 1 143 ? 12.342 -5.394 26.548 1.00 47.94 143 ASN A CA 1
ATOM 1134 C C . ASN A 1 143 ? 12.770 -4.481 25.399 1.00 47.94 143 ASN A C 1
ATOM 1136 O O . ASN A 1 143 ? 12.492 -4.758 24.230 1.00 47.94 143 ASN A O 1
ATOM 1140 N N . PHE A 1 144 ? 13.518 -3.432 25.742 1.00 50.38 144 PHE A N 1
ATOM 1141 C CA . PHE A 1 144 ? 14.434 -2.725 24.843 1.00 50.38 144 PHE A CA 1
ATOM 1142 C C . PHE A 1 144 ? 15.521 -3.711 24.361 1.00 50.38 144 PHE A C 1
ATOM 1144 O O . PHE A 1 144 ? 16.693 -3.635 24.714 1.00 50.38 144 PHE A O 1
ATOM 1151 N N . SER A 1 145 ? 15.117 -4.747 23.623 1.00 64.19 145 SER A N 1
ATOM 1152 C CA . SER A 1 145 ? 16.022 -5.788 23.157 1.00 64.19 145 SER A CA 1
ATOM 1153 C C . SER A 1 145 ? 16.749 -5.314 21.897 1.00 64.19 145 SER A C 1
ATOM 1155 O O . SER A 1 145 ? 16.188 -4.533 21.117 1.00 64.19 145 SER A O 1
ATOM 1157 N N . PRO A 1 146 ? 17.938 -5.868 21.603 1.00 74.12 146 PRO A N 1
ATOM 1158 C CA . PRO A 1 146 ? 18.619 -5.665 20.326 1.00 74.12 146 PRO A CA 1
ATOM 1159 C C . PRO A 1 146 ? 17.721 -5.901 19.101 1.00 74.12 146 PRO A C 1
ATOM 1161 O O . PRO A 1 146 ? 17.933 -5.287 18.061 1.00 74.12 146 PRO A O 1
ATOM 1164 N N . ARG A 1 147 ? 16.665 -6.727 19.204 1.00 74.69 147 ARG A N 1
ATOM 1165 C CA . ARG A 1 147 ? 15.723 -6.964 18.097 1.00 74.69 147 ARG A CA 1
ATOM 1166 C C . ARG A 1 147 ? 14.891 -5.735 17.738 1.00 74.69 147 ARG A C 1
ATOM 1168 O O . ARG A 1 147 ? 14.623 -5.537 16.557 1.00 74.69 147 ARG A O 1
ATOM 1175 N N . VAL A 1 148 ? 14.495 -4.909 18.709 1.00 75.19 148 VAL A N 1
ATOM 1176 C CA . VAL A 1 148 ? 13.725 -3.680 18.436 1.00 75.19 148 VAL A CA 1
ATOM 1177 C C . VAL A 1 148 ? 14.613 -2.667 17.718 1.00 75.19 148 VAL A C 1
ATOM 1179 O O . VAL A 1 148 ? 14.193 -2.089 16.718 1.00 75.19 148 VAL A O 1
ATOM 1182 N N . LEU A 1 149 ? 15.870 -2.530 18.155 1.00 78.81 149 LEU A N 1
ATOM 1183 C CA . LEU A 1 149 ? 16.868 -1.687 17.493 1.00 78.81 149 LEU A CA 1
ATOM 1184 C C . LEU A 1 149 ? 17.146 -2.156 16.060 1.00 78.81 149 LEU A C 1
ATOM 1186 O O . LEU A 1 149 ? 17.067 -1.355 15.133 1.00 78.81 149 LEU A O 1
ATOM 1190 N N . LEU A 1 150 ? 17.394 -3.455 15.860 1.00 82.44 150 LEU A N 1
ATOM 1191 C CA . LEU A 1 150 ? 17.627 -4.034 14.532 1.00 82.44 150 LEU A CA 1
ATOM 1192 C C . LEU A 1 150 ? 16.412 -3.868 13.608 1.00 82.44 150 LEU A C 1
ATOM 1194 O O . LEU A 1 150 ? 16.572 -3.533 12.436 1.00 82.44 150 LEU A O 1
ATOM 1198 N N . THR A 1 151 ? 15.197 -4.057 14.127 1.00 82.12 151 THR A N 1
ATOM 1199 C CA . THR A 1 151 ? 13.958 -3.873 13.353 1.00 82.12 151 THR A CA 1
ATOM 1200 C C . THR A 1 151 ? 13.765 -2.408 12.973 1.00 82.12 151 THR A C 1
ATOM 1202 O O . THR A 1 151 ? 13.493 -2.105 11.815 1.00 82.12 151 THR A O 1
ATOM 1205 N N . THR A 1 152 ? 13.975 -1.491 13.918 1.00 84.44 152 THR A N 1
ATOM 1206 C CA . THR A 1 152 ? 13.876 -0.044 13.680 1.00 84.44 152 THR A CA 1
ATOM 1207 C C . THR A 1 152 ? 14.901 0.410 12.645 1.00 84.44 152 THR A C 1
ATOM 1209 O O . THR A 1 152 ? 14.546 1.089 11.684 1.00 84.44 152 THR A O 1
ATOM 1212 N N . PHE A 1 153 ? 16.155 -0.031 12.781 1.00 88.19 153 PHE A N 1
ATOM 1213 C CA . PHE A 1 153 ? 17.204 0.241 11.803 1.00 88.19 153 PHE A CA 1
ATOM 1214 C C . PHE A 1 153 ? 16.836 -0.301 10.419 1.00 88.19 153 PHE A C 1
ATOM 1216 O O . PHE A 1 153 ? 16.954 0.416 9.431 1.00 88.19 153 PHE A O 1
ATOM 1223 N N . SER A 1 154 ? 16.325 -1.534 10.340 1.00 87.38 154 SER A N 1
ATOM 1224 C CA . SER A 1 154 ? 15.874 -2.126 9.078 1.00 87.38 154 SER A CA 1
ATOM 1225 C C . SER A 1 154 ? 14.741 -1.322 8.432 1.00 87.38 154 SER A C 1
ATOM 1227 O O . SER A 1 154 ? 14.763 -1.109 7.221 1.00 87.38 154 SER A O 1
ATOM 1229 N N . ILE A 1 155 ? 13.774 -0.829 9.211 1.00 86.94 155 ILE A N 1
ATOM 1230 C CA . ILE A 1 155 ? 12.681 0.015 8.707 1.00 86.94 155 ILE A CA 1
ATOM 1231 C C . ILE A 1 155 ? 13.229 1.341 8.168 1.00 86.94 155 ILE A C 1
ATOM 1233 O O . ILE A 1 155 ? 12.902 1.712 7.042 1.00 86.94 155 ILE A O 1
ATOM 1237 N N . ILE A 1 156 ? 14.090 2.025 8.928 1.00 90.31 156 ILE A N 1
ATOM 1238 C CA . ILE A 1 156 ? 14.702 3.299 8.518 1.00 90.31 156 ILE A CA 1
ATOM 1239 C C . ILE A 1 156 ? 15.543 3.109 7.254 1.00 90.31 156 ILE A C 1
ATOM 1241 O O . ILE A 1 156 ? 15.432 3.893 6.313 1.00 90.31 156 ILE A O 1
ATOM 1245 N N . PHE A 1 157 ? 16.348 2.049 7.200 1.00 92.19 157 PHE A N 1
ATOM 1246 C CA . PHE A 1 157 ? 17.183 1.736 6.047 1.00 92.19 157 PHE A CA 1
ATOM 1247 C C . PHE A 1 157 ? 16.341 1.423 4.803 1.00 92.19 157 PHE A C 1
ATOM 1249 O O . PHE A 1 157 ? 16.594 1.973 3.734 1.00 92.19 157 PHE A O 1
ATOM 1256 N N . ASN A 1 158 ? 15.289 0.608 4.935 1.00 91.38 158 ASN A N 1
ATOM 1257 C CA . ASN A 1 158 ? 14.356 0.349 3.836 1.00 91.38 158 ASN A CA 1
ATOM 1258 C C . ASN A 1 158 ? 13.649 1.627 3.373 1.00 91.38 158 ASN A C 1
ATOM 1260 O O . ASN A 1 158 ? 13.507 1.843 2.171 1.00 91.38 158 ASN A O 1
ATOM 1264 N N . PHE A 1 159 ? 13.233 2.486 4.305 1.00 92.12 159 PHE A N 1
ATOM 1265 C CA . PHE A 1 159 ? 12.626 3.773 3.984 1.00 92.12 159 PHE A CA 1
ATOM 1266 C C . PHE A 1 159 ? 13.594 4.670 3.209 1.00 92.12 159 PHE A C 1
ATOM 1268 O O . PHE A 1 159 ? 13.233 5.188 2.155 1.00 92.12 159 PHE A O 1
ATOM 1275 N N . PHE A 1 160 ? 14.845 4.774 3.657 1.00 94.81 160 PHE A N 1
ATOM 1276 C CA . PHE A 1 160 ? 15.899 5.489 2.940 1.00 94.81 160 PHE A CA 1
ATOM 1277 C C . PHE A 1 160 ? 16.099 4.952 1.514 1.00 94.81 160 PHE A C 1
ATOM 1279 O O . PHE A 1 160 ? 16.149 5.738 0.569 1.00 94.81 160 PHE A O 1
ATOM 1286 N N . LEU A 1 161 ? 16.140 3.627 1.334 1.00 95.56 161 LEU A N 1
ATOM 1287 C CA . LEU A 1 161 ? 16.244 3.013 0.008 1.00 95.56 161 LEU A CA 1
ATOM 1288 C C . LEU A 1 161 ? 15.050 3.355 -0.890 1.00 95.56 161 LEU A C 1
ATOM 1290 O O . LEU A 1 161 ? 15.245 3.636 -2.069 1.00 95.56 161 LEU A O 1
ATOM 1294 N N . ILE A 1 162 ? 13.826 3.370 -0.352 1.00 95.25 162 ILE A N 1
ATOM 1295 C CA . ILE A 1 162 ? 12.634 3.790 -1.106 1.00 95.25 162 ILE A CA 1
ATOM 1296 C C . ILE A 1 162 ? 12.801 5.231 -1.592 1.00 95.25 162 ILE A C 1
ATOM 1298 O O . ILE A 1 162 ? 12.558 5.501 -2.766 1.00 95.25 162 ILE A O 1
ATOM 1302 N N . LEU A 1 163 ? 13.250 6.147 -0.727 1.00 96.19 163 LEU A N 1
ATOM 1303 C CA . LEU A 1 163 ? 13.490 7.542 -1.111 1.00 96.19 163 LEU A CA 1
ATOM 1304 C C . LEU A 1 163 ? 14.569 7.656 -2.195 1.00 96.19 163 LEU A C 1
ATOM 1306 O O . LEU A 1 163 ? 14.387 8.388 -3.166 1.00 96.19 163 LEU A O 1
ATOM 1310 N N . LEU A 1 164 ? 15.664 6.904 -2.065 1.00 96.50 164 LEU A N 1
ATOM 1311 C CA . LEU A 1 164 ? 16.730 6.869 -3.065 1.00 96.50 164 LEU A CA 1
ATOM 1312 C C . LEU A 1 164 ? 16.200 6.393 -4.426 1.00 96.50 164 LEU A C 1
ATOM 1314 O O . LEU A 1 164 ? 16.401 7.063 -5.439 1.00 96.50 164 LEU A O 1
ATOM 1318 N N . PHE A 1 165 ? 15.475 5.271 -4.451 1.00 96.69 165 PHE A N 1
ATOM 1319 C CA . PHE A 1 165 ? 14.883 4.742 -5.678 1.00 96.69 165 PHE A CA 1
ATOM 1320 C C . PHE A 1 165 ? 13.838 5.683 -6.277 1.00 96.69 165 PHE A C 1
ATOM 1322 O O . PHE A 1 165 ? 13.790 5.813 -7.495 1.00 96.69 165 PHE A O 1
ATOM 1329 N N . LEU A 1 166 ? 13.043 6.385 -5.462 1.00 96.62 166 LEU A N 1
ATOM 1330 C CA . LEU A 1 166 ? 12.100 7.395 -5.952 1.00 96.62 166 LEU A CA 1
ATOM 1331 C C . LEU A 1 166 ? 12.819 8.504 -6.721 1.00 96.62 166 LEU A C 1
ATOM 1333 O O . LEU A 1 166 ? 12.423 8.824 -7.843 1.00 96.62 166 LEU A O 1
ATOM 1337 N N . VAL A 1 167 ? 13.893 9.060 -6.151 1.00 96.69 167 VAL A N 1
ATOM 1338 C CA . VAL A 1 167 ? 14.686 10.110 -6.806 1.00 96.69 167 VAL A CA 1
ATOM 1339 C C . VAL A 1 167 ? 15.220 9.621 -8.151 1.00 96.69 167 VAL A C 1
ATOM 1341 O O . VAL A 1 167 ? 15.082 10.335 -9.149 1.00 96.69 167 VAL A O 1
ATOM 1344 N N . VAL A 1 168 ? 15.779 8.406 -8.187 1.00 95.62 168 VAL A N 1
ATOM 1345 C CA . VAL A 1 168 ? 16.339 7.793 -9.401 1.00 95.62 168 VAL A CA 1
ATOM 1346 C C . VAL A 1 168 ? 15.249 7.514 -10.436 1.00 95.62 168 VAL A C 1
ATOM 1348 O O . VAL A 1 168 ? 15.368 7.954 -11.575 1.00 95.62 168 VAL A O 1
ATOM 1351 N N . PHE A 1 169 ? 14.151 6.853 -10.068 1.00 95.75 169 PHE A N 1
ATOM 1352 C CA . PHE A 1 169 ? 13.086 6.501 -11.011 1.00 95.75 169 PHE A CA 1
ATOM 1353 C C . PHE A 1 169 ? 12.353 7.718 -11.573 1.00 95.75 169 PHE A C 1
ATOM 1355 O O . PHE A 1 169 ? 11.970 7.706 -12.742 1.00 95.75 169 PHE A O 1
ATOM 1362 N N . PHE A 1 170 ? 12.182 8.788 -10.792 1.00 96.00 170 PHE A N 1
ATOM 1363 C CA . PHE A 1 170 ? 11.642 10.038 -11.327 1.00 96.00 170 PHE A CA 1
ATOM 1364 C C . PHE A 1 170 ? 12.629 10.738 -12.266 1.00 96.00 170 PHE A C 1
ATOM 1366 O O . PHE A 1 170 ? 12.222 11.194 -13.332 1.00 96.00 170 PHE A O 1
ATOM 1373 N N . ALA A 1 171 ? 13.910 10.834 -11.893 1.00 94.44 171 ALA A N 1
ATOM 1374 C CA . ALA A 1 171 ? 14.903 11.556 -12.689 1.00 94.44 171 ALA A CA 1
ATOM 1375 C C . ALA A 1 171 ? 15.315 10.817 -13.974 1.00 94.44 171 ALA A C 1
ATOM 1377 O O . ALA A 1 171 ? 15.557 11.464 -14.994 1.00 94.44 171 ALA A O 1
ATOM 1378 N N . GLU A 1 172 ? 15.392 9.485 -13.924 1.00 93.69 172 GLU A N 1
ATOM 1379 C CA . GLU A 1 172 ? 15.974 8.629 -14.968 1.00 93.69 172 GLU A CA 1
ATOM 1380 C C . GLU A 1 172 ? 14.978 7.618 -15.549 1.00 93.69 172 GLU A C 1
ATOM 1382 O O . GLU A 1 172 ? 15.347 6.743 -16.330 1.00 93.69 172 GLU A O 1
ATOM 1387 N N . GLY A 1 173 ? 13.687 7.743 -15.227 1.00 88.81 173 GLY A N 1
ATOM 1388 C CA . GLY A 1 173 ? 12.656 6.809 -15.687 1.00 88.81 173 GLY A CA 1
ATOM 1389 C C . GLY A 1 173 ? 12.576 6.664 -17.212 1.00 88.81 173 GLY A C 1
ATOM 1390 O O . GLY A 1 173 ? 12.273 5.582 -17.707 1.00 88.81 173 GLY A O 1
ATOM 1391 N N . VAL A 1 174 ? 12.901 7.718 -17.973 1.00 89.12 174 VAL A N 1
ATOM 1392 C CA . VAL A 1 174 ? 12.945 7.657 -19.447 1.00 89.12 174 VAL A CA 1
ATOM 1393 C C . VAL A 1 174 ? 14.118 6.802 -19.931 1.00 89.12 174 VAL A C 1
ATOM 1395 O O . VAL A 1 174 ? 13.948 6.002 -20.848 1.00 89.12 174 VAL A O 1
ATOM 1398 N N . GLN A 1 175 ? 15.299 6.955 -19.326 1.00 92.12 175 GLN A N 1
ATOM 1399 C CA . GLN A 1 175 ? 16.475 6.143 -19.640 1.00 92.12 175 GLN A CA 1
ATOM 1400 C C . GLN A 1 175 ? 16.246 4.683 -19.246 1.00 92.12 175 GLN A C 1
ATOM 1402 O O . GLN A 1 175 ? 16.521 3.794 -20.046 1.00 92.12 175 GLN A O 1
ATOM 1407 N N . LEU A 1 176 ? 15.673 4.443 -18.062 1.00 89.56 176 LEU A N 1
ATOM 1408 C CA . LEU A 1 176 ? 15.348 3.102 -17.582 1.00 89.56 176 LEU A CA 1
ATOM 1409 C C . LEU A 1 176 ? 14.353 2.395 -18.508 1.00 89.56 176 LEU A C 1
ATOM 1411 O O . LEU A 1 176 ? 14.536 1.224 -18.824 1.00 89.56 176 LEU A O 1
ATOM 1415 N N . HIS A 1 177 ? 13.325 3.108 -18.973 1.00 90.12 177 HIS A N 1
ATOM 1416 C CA . HIS A 1 177 ? 12.366 2.566 -19.928 1.00 90.12 177 HIS A CA 1
ATOM 1417 C C . HIS A 1 177 ? 13.034 2.198 -21.259 1.00 90.12 177 HIS A C 1
ATOM 1419 O O . HIS A 1 177 ? 12.850 1.082 -21.728 1.00 90.12 177 HIS A O 1
ATOM 1425 N N . LYS A 1 178 ? 13.862 3.082 -21.834 1.00 91.69 178 LYS A N 1
ATOM 1426 C CA . LYS A 1 178 ? 14.607 2.782 -23.073 1.00 91.69 178 LYS A CA 1
ATOM 1427 C C . LYS A 1 178 ? 15.513 1.563 -22.920 1.00 91.69 178 LYS A C 1
ATOM 1429 O O . LYS A 1 178 ? 15.442 0.651 -23.733 1.00 91.69 178 LYS A O 1
ATOM 1434 N N . TRP A 1 179 ? 16.293 1.518 -21.842 1.0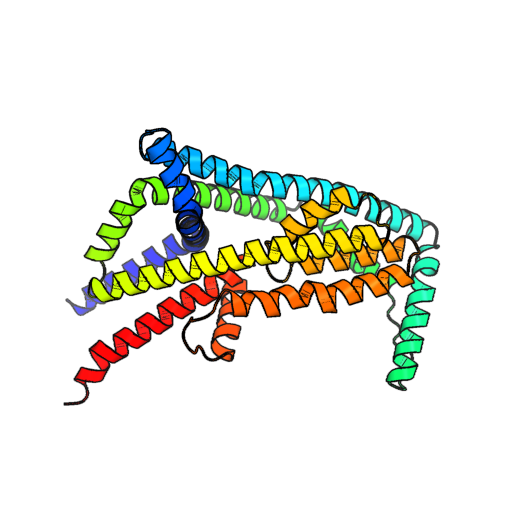0 91.94 179 TRP A N 1
ATOM 1435 C CA . TRP A 1 179 ? 17.160 0.381 -21.547 1.00 91.94 179 TRP A CA 1
ATOM 1436 C C . TRP A 1 179 ? 16.364 -0.921 -21.403 1.00 91.94 179 TRP A C 1
ATOM 1438 O O . TRP A 1 179 ? 16.764 -1.946 -21.942 1.00 91.94 179 TRP A O 1
ATOM 1448 N N . LEU A 1 180 ? 15.204 -0.883 -20.737 1.00 89.25 180 LEU A N 1
ATOM 1449 C CA . LEU A 1 180 ? 14.331 -2.049 -20.598 1.00 89.25 180 LEU A CA 1
ATOM 1450 C C . LEU A 1 180 ? 13.804 -2.538 -21.957 1.00 89.25 180 LEU A C 1
ATOM 1452 O O . LEU A 1 180 ? 13.716 -3.744 -22.171 1.00 89.25 180 LEU A O 1
ATOM 1456 N N . MET A 1 181 ? 13.477 -1.618 -22.867 1.00 90.88 181 MET A N 1
ATOM 1457 C CA . MET A 1 181 ? 13.026 -1.944 -24.225 1.00 90.88 181 MET A CA 1
ATOM 1458 C C . MET A 1 181 ? 14.142 -2.547 -25.087 1.00 90.88 181 MET A C 1
ATOM 1460 O O . MET A 1 181 ? 13.863 -3.419 -25.901 1.00 90.88 181 MET A O 1
ATOM 1464 N N . GLU A 1 182 ? 15.389 -2.110 -24.904 1.00 91.44 182 GLU A N 1
ATOM 1465 C CA . GLU A 1 182 ? 16.559 -2.607 -25.645 1.00 91.44 182 GLU A CA 1
ATOM 1466 C C . GLU A 1 182 ? 17.099 -3.935 -25.092 1.00 91.44 182 GLU A C 1
ATOM 1468 O O . GLU A 1 182 ? 17.564 -4.781 -25.851 1.00 91.44 182 GLU A O 1
ATOM 1473 N N . ALA A 1 183 ? 17.044 -4.129 -23.773 1.00 89.56 183 ALA A N 1
ATOM 1474 C CA . ALA A 1 183 ? 17.578 -5.315 -23.106 1.00 89.56 183 ALA A CA 1
ATOM 1475 C C . ALA A 1 183 ? 16.606 -6.506 -23.102 1.00 89.56 183 ALA A C 1
ATOM 1477 O O . ALA A 1 183 ? 17.022 -7.639 -22.851 1.00 89.56 183 ALA A O 1
ATOM 1478 N N . SER A 1 184 ? 15.309 -6.267 -23.313 1.00 86.44 184 SER A N 1
ATOM 1479 C CA . SER A 1 184 ? 14.307 -7.329 -23.258 1.00 86.44 184 SER A CA 1
ATOM 1480 C C . SER A 1 184 ? 14.340 -8.206 -24.512 1.00 86.44 184 SER A C 1
ATOM 1482 O O . SER A 1 184 ? 14.361 -7.680 -25.621 1.00 86.44 184 SER A O 1
ATOM 1484 N N . PRO A 1 185 ? 14.260 -9.543 -24.370 1.00 83.50 185 PRO A N 1
ATOM 1485 C CA . PRO A 1 185 ? 14.122 -10.445 -25.511 1.00 83.50 185 PRO A CA 1
ATOM 1486 C C . PRO A 1 185 ? 12.721 -10.399 -26.146 1.00 83.50 185 PRO A C 1
ATOM 1488 O O . PRO A 1 185 ? 12.506 -11.000 -27.194 1.00 83.50 185 PRO A O 1
ATOM 1491 N N . LEU A 1 186 ? 11.751 -9.737 -25.505 1.00 82.44 186 LEU A N 1
ATOM 1492 C CA . LEU A 1 186 ? 10.387 -9.612 -26.011 1.00 82.44 186 LEU A CA 1
ATOM 1493 C C . LEU A 1 186 ? 10.306 -8.528 -27.087 1.00 82.44 186 LEU A C 1
ATOM 1495 O O . LEU A 1 186 ? 10.963 -7.494 -26.989 1.00 82.44 186 LEU A O 1
ATOM 1499 N N . SER A 1 187 ? 9.411 -8.700 -28.065 1.00 86.12 187 SER A N 1
ATOM 1500 C CA . SER A 1 187 ? 9.112 -7.620 -29.013 1.00 86.12 187 SER A CA 1
ATOM 1501 C C . SER A 1 187 ? 8.658 -6.353 -28.267 1.00 86.12 187 SER A C 1
ATOM 1503 O O . SER A 1 187 ? 7.888 -6.443 -27.300 1.00 86.12 187 SER A O 1
ATOM 1505 N N . SER A 1 188 ? 9.047 -5.179 -28.766 1.00 86.75 188 SER A N 1
ATOM 1506 C CA . SER A 1 188 ? 8.689 -3.880 -28.180 1.00 86.75 188 SER A CA 1
ATOM 1507 C C . SER A 1 188 ? 7.181 -3.716 -27.959 1.00 86.75 188 SER A C 1
ATOM 1509 O O . SER A 1 188 ? 6.756 -3.242 -26.911 1.00 86.75 188 SER A O 1
ATOM 1511 N N . LEU A 1 189 ? 6.351 -4.190 -28.894 1.00 86.88 189 LEU A N 1
ATOM 1512 C CA . LEU A 1 189 ? 4.892 -4.123 -28.785 1.00 86.88 189 LEU A CA 1
ATOM 1513 C C . LEU A 1 189 ? 4.347 -4.920 -27.588 1.00 86.88 189 LEU A C 1
ATOM 1515 O O . LEU A 1 189 ? 3.481 -4.433 -26.858 1.00 86.88 189 LEU A O 1
ATOM 1519 N N . HIS A 1 190 ? 4.853 -6.135 -27.367 1.00 84.88 190 HIS A N 1
ATOM 1520 C CA . HIS A 1 190 ? 4.437 -6.970 -26.238 1.00 84.88 190 HIS A CA 1
ATOM 1521 C C . HIS A 1 190 ? 4.883 -6.376 -24.898 1.00 84.88 190 HIS A C 1
ATOM 1523 O O . HIS A 1 190 ? 4.084 -6.318 -23.960 1.00 84.88 190 HIS A O 1
ATOM 1529 N N . LEU A 1 191 ? 6.123 -5.885 -24.816 1.00 87.62 191 LEU A N 1
ATOM 1530 C CA . LEU A 1 191 ? 6.648 -5.272 -23.600 1.00 87.62 191 LEU A CA 1
ATOM 1531 C C . LEU A 1 191 ? 5.903 -3.977 -23.240 1.00 87.62 191 LEU A C 1
ATOM 1533 O O . LEU A 1 191 ? 5.491 -3.811 -22.092 1.00 87.62 191 LEU A O 1
ATOM 1537 N N . GLU A 1 192 ? 5.644 -3.104 -24.215 1.00 89.88 192 GLU A N 1
ATOM 1538 C CA . GLU A 1 192 ? 4.903 -1.853 -24.002 1.00 89.88 192 GLU A CA 1
ATOM 1539 C C . GLU A 1 192 ? 3.487 -2.120 -23.477 1.00 89.88 192 GLU A C 1
ATOM 1541 O O . GLU A 1 192 ? 3.002 -1.462 -22.548 1.00 89.88 192 GLU A O 1
ATOM 1546 N N . LYS A 1 193 ? 2.832 -3.152 -24.022 1.00 85.69 193 LYS A N 1
ATOM 1547 C CA . LYS A 1 193 ? 1.520 -3.596 -23.555 1.00 85.69 193 LYS A CA 1
ATOM 1548 C C . LYS A 1 193 ? 1.570 -4.082 -22.104 1.00 85.69 193 LYS A C 1
ATOM 1550 O O . LYS A 1 193 ? 0.729 -3.668 -21.308 1.00 85.69 193 LYS A O 1
ATOM 1555 N N . MET A 1 194 ? 2.567 -4.890 -21.735 1.00 85.88 194 MET A N 1
ATOM 1556 C CA . MET A 1 194 ? 2.748 -5.361 -20.354 1.00 85.88 194 MET A CA 1
ATOM 1557 C C . MET A 1 194 ? 2.990 -4.206 -19.375 1.00 85.88 194 MET A C 1
ATOM 1559 O O . MET A 1 194 ? 2.374 -4.163 -18.310 1.00 85.88 194 MET A O 1
ATOM 1563 N N . LEU A 1 195 ? 3.847 -3.245 -19.734 1.00 88.38 195 LEU A N 1
ATOM 1564 C CA . LEU A 1 195 ? 4.121 -2.064 -18.907 1.00 88.38 195 LEU A CA 1
ATOM 1565 C C . LEU A 1 195 ? 2.881 -1.178 -18.746 1.00 88.38 195 LEU A C 1
ATOM 1567 O O . LEU A 1 195 ? 2.631 -0.645 -17.660 1.00 88.38 195 LEU A O 1
ATOM 1571 N N . THR A 1 196 ? 2.074 -1.054 -19.800 1.00 88.06 196 THR A N 1
ATOM 1572 C CA . THR A 1 196 ? 0.811 -0.309 -19.768 1.00 88.06 196 THR A CA 1
ATOM 1573 C C . THR A 1 196 ? -0.219 -0.990 -18.867 1.00 88.06 196 THR A C 1
ATOM 1575 O O . THR A 1 196 ? -0.812 -0.325 -18.017 1.00 88.06 196 THR A O 1
ATOM 1578 N N . GLU A 1 197 ? -0.396 -2.309 -18.982 1.00 84.38 197 GLU A N 1
ATOM 1579 C CA . GLU A 1 197 ? -1.282 -3.089 -18.106 1.00 84.38 197 GLU A CA 1
ATOM 1580 C C . GLU A 1 197 ? -0.819 -3.036 -16.641 1.00 84.38 197 GLU A C 1
ATOM 1582 O O . GLU A 1 197 ? -1.637 -2.843 -15.737 1.00 84.38 197 GLU A O 1
ATOM 1587 N N . MET A 1 198 ? 0.493 -3.115 -16.392 1.00 86.69 198 MET A N 1
ATOM 1588 C CA . MET A 1 198 ? 1.092 -2.939 -15.066 1.00 86.69 198 MET A CA 1
ATOM 1589 C C . MET A 1 198 ? 0.748 -1.563 -14.485 1.00 86.69 198 MET A C 1
ATOM 1591 O O . MET A 1 198 ? 0.239 -1.466 -13.366 1.00 86.69 198 MET A O 1
ATOM 1595 N N . ARG A 1 199 ? 0.978 -0.492 -15.254 1.00 88.62 199 ARG A N 1
ATOM 1596 C CA . ARG A 1 199 ? 0.671 0.885 -14.848 1.00 88.62 199 ARG A CA 1
ATOM 1597 C C . ARG A 1 199 ? -0.817 1.077 -14.565 1.00 88.62 199 ARG A C 1
ATOM 1599 O O . ARG A 1 199 ? -1.162 1.690 -13.553 1.00 88.62 199 ARG A O 1
ATOM 1606 N N . LEU A 1 200 ? -1.690 0.556 -15.424 1.00 86.50 200 LEU A N 1
ATOM 1607 C CA . LEU A 1 200 ? -3.139 0.625 -15.239 1.00 86.50 200 LEU A CA 1
ATOM 1608 C C . LEU A 1 200 ? -3.563 -0.115 -13.966 1.00 86.50 200 LEU A C 1
ATOM 1610 O O . LEU A 1 200 ? -4.321 0.428 -13.169 1.00 86.50 200 LEU A O 1
ATOM 1614 N N . THR A 1 201 ? -3.026 -1.312 -13.729 1.00 85.06 201 THR A N 1
ATOM 1615 C CA . THR A 1 201 ? -3.350 -2.121 -12.545 1.00 85.06 201 THR A CA 1
ATOM 1616 C C . THR A 1 201 ? -2.900 -1.430 -11.258 1.00 85.06 201 THR A C 1
ATOM 1618 O O . THR A 1 201 ? -3.683 -1.321 -10.315 1.00 85.06 201 THR A O 1
ATOM 1621 N N . ILE A 1 202 ? -1.675 -0.890 -11.231 1.00 87.00 202 ILE A N 1
ATOM 1622 C CA . ILE A 1 202 ? -1.142 -0.137 -10.085 1.00 87.00 202 ILE A CA 1
ATOM 1623 C C . ILE A 1 202 ? -2.008 1.093 -9.790 1.00 87.00 202 ILE A C 1
ATOM 1625 O O . ILE A 1 202 ? -2.454 1.289 -8.658 1.00 87.00 202 ILE A O 1
ATOM 1629 N N . THR A 1 203 ? -2.258 1.921 -10.808 1.00 87.38 203 THR A N 1
ATOM 1630 C CA . THR A 1 203 ? -3.006 3.175 -10.639 1.00 87.38 203 THR A CA 1
ATOM 1631 C C . THR A 1 203 ? -4.459 2.919 -10.253 1.00 87.38 203 THR A C 1
ATOM 1633 O O . THR A 1 203 ? -4.951 3.546 -9.318 1.00 87.38 203 THR A O 1
ATOM 1636 N N . THR A 1 204 ? -5.125 1.950 -10.882 1.00 85.69 204 THR A N 1
ATOM 1637 C CA . THR A 1 204 ? -6.506 1.561 -10.551 1.00 85.69 204 THR A CA 1
ATOM 1638 C C . THR A 1 204 ? -6.596 0.980 -9.141 1.00 85.69 204 THR A C 1
ATOM 1640 O O . THR A 1 204 ? -7.489 1.337 -8.379 1.00 85.69 204 THR A O 1
ATOM 1643 N N . SER A 1 205 ? -5.641 0.134 -8.736 1.00 85.00 205 SER A N 1
ATOM 1644 C CA . SER A 1 205 ? -5.651 -0.447 -7.392 1.00 85.00 205 SER A CA 1
ATOM 1645 C C . SER A 1 205 ? -5.412 0.597 -6.300 1.00 85.00 205 SER A C 1
ATOM 1647 O O . SER A 1 205 ? -6.071 0.532 -5.265 1.00 85.00 205 SER A O 1
ATOM 1649 N N . LEU A 1 206 ? -4.482 1.542 -6.487 1.00 86.06 206 LEU A N 1
ATOM 1650 C CA . LEU A 1 206 ? -4.241 2.584 -5.482 1.00 86.06 206 LEU A CA 1
ATOM 1651 C C . LEU A 1 206 ? -5.363 3.617 -5.431 1.00 86.06 206 LEU A C 1
ATOM 1653 O O . LEU A 1 206 ? -5.766 4.005 -4.339 1.00 86.06 206 LEU A O 1
ATOM 1657 N N . THR A 1 207 ? -5.895 4.037 -6.580 1.00 86.56 207 THR A N 1
ATOM 1658 C CA . THR A 1 207 ? -7.052 4.948 -6.612 1.00 86.56 207 THR A CA 1
ATOM 1659 C C . THR A 1 207 ? -8.277 4.311 -5.964 1.00 86.56 207 THR A C 1
ATOM 1661 O O . THR A 1 207 ? -8.957 4.981 -5.189 1.00 86.56 207 THR A O 1
ATOM 1664 N N . ALA A 1 208 ? -8.502 3.009 -6.176 1.00 88.06 208 ALA A N 1
ATOM 1665 C CA . ALA A 1 208 ? -9.534 2.266 -5.466 1.00 88.06 208 ALA A CA 1
ATOM 1666 C C . ALA A 1 208 ? -9.297 2.249 -3.954 1.00 88.06 208 ALA A C 1
ATOM 1668 O O . ALA A 1 208 ? -10.203 2.610 -3.210 1.00 88.06 208 ALA A O 1
ATOM 1669 N N . SER A 1 209 ? -8.090 1.907 -3.493 1.00 88.00 209 SER A N 1
ATOM 1670 C CA . SER A 1 209 ? -7.780 1.912 -2.057 1.00 88.00 209 SER A CA 1
ATOM 1671 C C . SER A 1 209 ? -7.967 3.293 -1.419 1.00 88.00 209 SER A C 1
ATOM 1673 O O . SER A 1 209 ? -8.526 3.379 -0.332 1.00 88.00 209 SER A O 1
ATOM 1675 N N . LEU A 1 210 ? -7.563 4.379 -2.088 1.00 89.69 210 LEU A N 1
ATOM 1676 C CA . LEU A 1 210 ? -7.759 5.742 -1.579 1.00 89.69 210 LEU A CA 1
ATOM 1677 C C . LEU A 1 210 ? -9.241 6.128 -1.504 1.00 89.69 210 LEU A C 1
ATOM 1679 O O . LEU A 1 210 ? -9.676 6.692 -0.504 1.00 89.69 210 LEU A O 1
ATOM 1683 N N . LEU A 1 211 ? -10.029 5.806 -2.534 1.00 92.19 211 LEU A N 1
ATOM 1684 C CA . LEU A 1 211 ? -11.464 6.094 -2.539 1.00 92.19 211 LEU A CA 1
ATOM 1685 C C . LEU A 1 211 ? -12.186 5.299 -1.445 1.00 92.19 211 LEU A C 1
ATOM 1687 O O . LEU A 1 211 ? -12.984 5.860 -0.697 1.00 92.19 211 LEU A O 1
ATOM 1691 N N . ILE A 1 212 ? -11.858 4.013 -1.309 1.00 92.25 212 ILE A N 1
ATOM 1692 C CA . ILE A 1 212 ? -12.385 3.138 -0.257 1.00 92.25 212 ILE A CA 1
ATOM 1693 C C . ILE A 1 212 ? -12.010 3.682 1.120 1.00 92.25 212 ILE A C 1
ATOM 1695 O O . ILE A 1 212 ? -12.879 3.758 1.981 1.00 92.25 212 ILE A O 1
ATOM 1699 N N . ALA A 1 213 ? -10.770 4.139 1.311 1.00 92.81 213 ALA A N 1
ATOM 1700 C CA . ALA A 1 213 ? -10.318 4.720 2.570 1.00 92.81 213 ALA A CA 1
ATOM 1701 C C . ALA A 1 213 ? -11.114 5.967 2.970 1.00 92.81 213 ALA A C 1
ATOM 1703 O O . ALA A 1 213 ? -11.495 6.113 4.130 1.00 92.81 213 ALA A O 1
ATOM 1704 N N . VAL A 1 214 ? -11.415 6.849 2.012 1.00 94.62 214 VAL A N 1
ATOM 1705 C CA . VAL A 1 214 ? -12.237 8.043 2.255 1.00 94.62 214 VAL A CA 1
ATOM 1706 C C . VAL A 1 214 ? -13.672 7.666 2.614 1.00 94.62 214 VAL A C 1
ATOM 1708 O O . VAL A 1 214 ? -14.231 8.238 3.551 1.00 94.62 214 VAL A O 1
ATOM 1711 N N . VAL A 1 215 ? -14.270 6.698 1.913 1.00 95.56 215 VAL A N 1
ATOM 1712 C CA . VAL A 1 215 ? -15.640 6.244 2.201 1.00 95.56 215 VAL A CA 1
ATOM 1713 C C . VAL A 1 215 ? -15.702 5.535 3.554 1.00 95.56 215 VAL A C 1
ATOM 1715 O O . VAL A 1 215 ? -16.518 5.903 4.394 1.00 95.56 215 VAL A O 1
ATOM 1718 N N . GLN A 1 216 ? -14.817 4.570 3.811 1.00 95.38 216 GLN A N 1
ATOM 1719 C CA . GLN A 1 216 ? -14.756 3.840 5.080 1.00 95.38 216 GLN A CA 1
ATOM 1720 C C . GLN A 1 216 ? -14.444 4.765 6.252 1.00 95.38 216 GLN A C 1
ATOM 1722 O O . GLN A 1 216 ? -15.140 4.721 7.262 1.00 95.38 216 GLN A O 1
ATOM 1727 N N . GLY A 1 217 ? -13.448 5.640 6.112 1.00 94.69 217 GLY A N 1
ATOM 1728 C CA . GLY A 1 217 ? -13.098 6.611 7.139 1.00 94.69 217 GLY A CA 1
ATOM 1729 C C . GLY A 1 217 ? -14.235 7.590 7.427 1.00 94.69 217 GLY A C 1
ATOM 1730 O O . GLY A 1 217 ? -14.503 7.877 8.588 1.00 94.69 217 GLY A O 1
ATOM 1731 N N . SER A 1 218 ? -14.966 8.042 6.403 1.00 94.94 218 SER A N 1
ATOM 1732 C CA . SER A 1 218 ? -16.173 8.864 6.581 1.00 94.94 218 SER A CA 1
ATOM 1733 C C . SER A 1 218 ? -17.303 8.120 7.286 1.00 94.94 218 SER A C 1
ATOM 1735 O O . SER A 1 218 ? -17.908 8.670 8.202 1.00 94.94 218 SER A O 1
ATOM 1737 N N . LEU A 1 219 ? -17.561 6.861 6.926 1.00 96.25 219 LEU A N 1
ATOM 1738 C CA . LEU A 1 219 ? -18.558 6.035 7.610 1.00 96.25 219 LEU A CA 1
ATOM 1739 C C . LEU A 1 219 ? -18.185 5.776 9.073 1.00 96.25 219 LEU A C 1
ATOM 1741 O O . LEU A 1 219 ? -19.059 5.807 9.938 1.00 96.25 219 LEU A O 1
ATOM 1745 N N . LEU A 1 220 ? -16.903 5.549 9.361 1.00 95.19 220 LEU A N 1
ATOM 1746 C CA . LEU A 1 220 ? -16.398 5.423 10.728 1.00 95.19 220 LEU A CA 1
ATOM 1747 C C . LEU A 1 220 ? -16.540 6.738 11.494 1.00 95.19 220 LEU A C 1
ATOM 1749 O O . LEU A 1 220 ? -17.035 6.723 12.613 1.00 95.19 220 LEU A O 1
ATOM 1753 N N . GLY A 1 221 ? -16.181 7.870 10.881 1.00 93.56 221 GLY A N 1
ATOM 1754 C CA . GLY A 1 221 ? -16.349 9.203 11.463 1.00 93.56 221 GLY A CA 1
ATOM 1755 C C . GLY A 1 221 ? -17.802 9.514 11.823 1.00 93.56 221 GLY A C 1
ATOM 1756 O O . GLY A 1 221 ? -18.080 9.947 12.940 1.00 93.56 221 GLY A O 1
ATOM 1757 N N . LEU A 1 222 ? -18.737 9.222 10.914 1.00 94.50 222 LEU A N 1
ATOM 1758 C CA . LEU A 1 222 ? -20.174 9.339 11.173 1.00 94.50 222 LEU A CA 1
ATOM 1759 C C . LEU A 1 222 ? -20.612 8.433 12.321 1.00 94.50 222 LEU A C 1
ATOM 1761 O O . LEU A 1 222 ? -21.340 8.870 13.205 1.00 94.50 222 LEU A O 1
ATOM 1765 N N . GLY A 1 223 ? -20.141 7.189 12.339 1.00 93.56 223 GLY A N 1
ATOM 1766 C CA . GLY A 1 223 ? -20.467 6.269 13.415 1.00 93.56 223 GLY A CA 1
ATOM 1767 C C . GLY A 1 223 ? -19.904 6.723 14.774 1.00 93.56 223 GLY A C 1
ATOM 1768 O O . GLY A 1 223 ? -20.622 6.652 15.766 1.00 93.56 223 GLY A O 1
ATOM 1769 N N . PHE A 1 224 ? -18.679 7.266 14.832 1.00 91.69 224 PHE A N 1
ATOM 1770 C CA . PHE A 1 224 ? -18.129 7.861 16.060 1.00 91.69 224 PHE A CA 1
ATOM 1771 C C . PHE A 1 224 ? -18.996 9.013 16.567 1.00 91.69 224 PHE A C 1
ATOM 1773 O O . PHE A 1 224 ? -19.191 9.153 17.772 1.00 91.69 224 PHE A O 1
ATOM 1780 N N . TRP A 1 225 ? -19.532 9.826 15.656 1.00 90.50 225 TRP A N 1
ATOM 1781 C CA . TRP A 1 225 ? -20.427 10.922 16.011 1.00 90.50 225 TRP A CA 1
ATOM 1782 C C . TRP A 1 225 ? -21.785 10.427 16.527 1.00 90.50 225 TRP A C 1
ATOM 1784 O O . TRP A 1 225 ? -22.235 10.896 17.568 1.00 90.50 225 TRP A O 1
ATOM 1794 N N . ILE A 1 226 ? -22.398 9.441 15.859 1.00 90.88 226 ILE A N 1
ATOM 1795 C CA . ILE A 1 226 ? -23.698 8.860 16.245 1.00 90.88 226 ILE A CA 1
ATOM 1796 C C . ILE A 1 226 ? -23.636 8.214 17.630 1.00 90.88 226 ILE A C 1
ATOM 1798 O O . ILE A 1 226 ? -24.551 8.378 18.430 1.00 90.88 226 ILE A O 1
ATOM 1802 N N . VAL A 1 227 ? -22.551 7.498 17.918 1.00 88.56 227 VAL A N 1
ATOM 1803 C CA . VAL A 1 227 ? -22.360 6.815 19.202 1.00 88.56 227 VAL A CA 1
ATOM 1804 C C . VAL A 1 227 ? -21.981 7.790 20.330 1.00 88.56 227 VAL A C 1
ATOM 1806 O O . VAL A 1 227 ? -21.931 7.414 21.496 1.00 88.56 227 VAL A O 1
ATOM 1809 N N . GLY A 1 228 ? -21.717 9.062 20.020 1.00 83.00 228 GLY A N 1
ATOM 1810 C CA . GLY A 1 228 ? -21.269 10.029 21.022 1.00 83.00 228 GLY A CA 1
ATOM 1811 C C . GLY A 1 228 ? -19.866 9.719 21.550 1.00 83.00 228 GLY A C 1
ATOM 1812 O O . GLY A 1 228 ? -19.568 9.972 22.716 1.00 83.00 228 GLY A O 1
ATOM 1813 N N . PHE A 1 229 ? -18.999 9.154 20.703 1.00 81.62 229 PHE A N 1
ATOM 1814 C CA . PHE A 1 229 ? -17.618 8.843 21.063 1.00 81.62 229 PHE A CA 1
ATOM 1815 C C . PHE A 1 229 ? -16.866 10.122 21.454 1.00 81.62 229 PHE A C 1
ATOM 1817 O O . PHE A 1 229 ? -17.045 11.168 20.828 1.00 81.62 229 PHE A O 1
ATOM 1824 N N . ASN A 1 230 ? -15.992 10.057 22.460 1.00 76.88 230 ASN A N 1
ATOM 1825 C CA . ASN A 1 230 ? -15.238 11.230 22.908 1.00 76.88 230 ASN A CA 1
ATOM 1826 C C . ASN A 1 230 ? -14.355 11.790 21.776 1.00 76.88 230 ASN A C 1
ATOM 1828 O O . ASN A 1 230 ? -13.516 11.082 21.219 1.00 76.88 230 ASN A O 1
ATOM 1832 N N . HIS A 1 231 ? -14.527 13.080 21.465 1.00 78.88 231 HIS A N 1
ATOM 1833 C CA . HIS A 1 231 ? -13.810 13.802 20.403 1.00 78.88 231 HIS A CA 1
ATOM 1834 C C . HIS A 1 231 ? -13.850 13.099 19.025 1.00 78.88 231 HIS A C 1
ATOM 1836 O O . HIS A 1 231 ? -12.800 12.753 18.472 1.00 78.88 231 HIS A O 1
ATOM 1842 N N . PRO A 1 232 ? -15.035 12.933 18.405 1.00 81.38 232 PRO A N 1
ATOM 1843 C CA . PRO A 1 232 ? -15.176 12.181 17.153 1.00 81.38 232 PRO A CA 1
ATOM 1844 C C . PRO A 1 232 ? -14.400 12.835 15.995 1.00 81.38 232 PRO A C 1
ATOM 1846 O O . PRO A 1 232 ? -13.872 12.151 15.118 1.00 81.38 232 PRO A O 1
ATOM 1849 N N . TYR A 1 233 ? -14.238 14.161 16.043 1.00 82.88 233 TYR A N 1
ATOM 1850 C CA . TYR A 1 233 ? -13.452 14.947 15.089 1.00 82.88 233 TYR A CA 1
ATOM 1851 C C . TYR A 1 233 ? -11.964 14.567 15.067 1.00 82.88 233 TYR A C 1
ATOM 1853 O O . TYR A 1 233 ? -11.328 14.684 14.024 1.00 82.88 233 TYR A O 1
ATOM 1861 N N . SER A 1 234 ? -11.410 14.095 16.189 1.00 80.69 234 SER A N 1
ATOM 1862 C CA . SER A 1 234 ? -10.013 13.649 16.273 1.00 80.69 234 SER A CA 1
ATOM 1863 C C . SER A 1 234 ? -9.827 12.265 15.650 1.00 80.69 234 SER A C 1
ATOM 1865 O O . SER A 1 234 ? -8.813 11.998 15.009 1.00 80.69 234 SER A O 1
ATOM 1867 N N . TRP A 1 235 ? -10.826 11.390 15.797 1.00 82.62 235 TRP A N 1
ATOM 1868 C CA . TRP A 1 235 ? -10.798 10.019 15.283 1.00 82.62 235 TRP A CA 1
ATOM 1869 C C . TRP A 1 235 ? -11.130 9.914 13.797 1.00 82.62 235 TRP A C 1
ATOM 1871 O O . TRP A 1 235 ? -10.710 8.963 13.139 1.00 82.62 235 TRP A O 1
ATOM 1881 N N . TRP A 1 236 ? -11.853 10.882 13.239 1.00 88.69 236 TRP A N 1
ATOM 1882 C CA . TRP A 1 236 ? -12.257 10.835 11.838 1.00 88.69 236 TRP A CA 1
ATOM 1883 C C . TRP A 1 236 ? -11.074 10.886 10.840 1.00 88.69 236 TRP A C 1
ATOM 1885 O O . TRP A 1 236 ? -10.981 9.982 10.003 1.00 88.69 236 TRP A O 1
ATOM 1895 N N . PRO A 1 237 ? -10.110 11.829 10.933 1.00 87.75 237 PRO A N 1
ATOM 1896 C CA . PRO A 1 237 ? -8.922 11.821 10.074 1.00 87.75 237 PRO A CA 1
ATOM 1897 C C . PRO A 1 237 ? -8.084 10.552 10.248 1.00 87.75 237 PRO A C 1
ATOM 1899 O O . PRO A 1 237 ? -7.591 9.989 9.272 1.00 87.75 237 PRO A O 1
ATOM 1902 N N . ILE A 1 238 ? -7.972 10.068 11.487 1.00 86.00 238 ILE A N 1
ATOM 1903 C CA . ILE A 1 238 ? -7.275 8.826 11.838 1.00 86.00 238 ILE A CA 1
ATOM 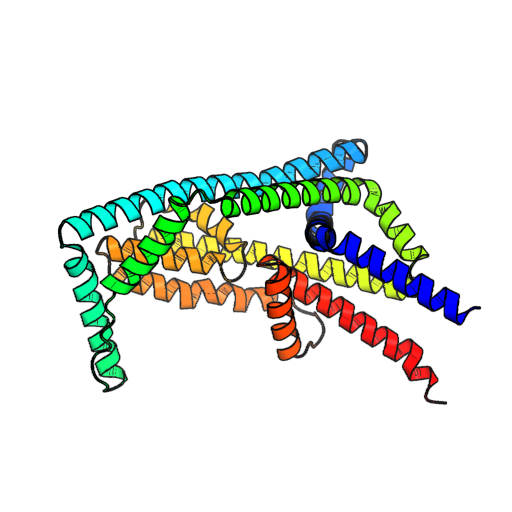1904 C C . ILE A 1 238 ? -7.916 7.642 11.117 1.00 86.00 238 ILE A C 1
ATOM 1906 O O . ILE A 1 238 ? -7.206 6.853 10.500 1.00 86.00 238 ILE A O 1
ATOM 1910 N N . ALA A 1 239 ? -9.247 7.549 11.131 1.00 91.06 239 ALA A N 1
ATOM 1911 C CA . ALA A 1 239 ? -9.975 6.489 10.451 1.00 91.06 239 ALA A CA 1
ATOM 1912 C C . ALA A 1 239 ? -9.755 6.512 8.935 1.00 91.06 239 ALA A C 1
ATOM 1914 O O . ALA A 1 239 ? -9.557 5.451 8.346 1.00 91.06 239 ALA A O 1
ATOM 1915 N N . ILE A 1 240 ? -9.730 7.692 8.304 1.00 91.81 240 ILE A N 1
ATOM 1916 C CA . ILE A 1 240 ? -9.404 7.817 6.874 1.00 91.81 240 ILE A CA 1
ATOM 1917 C C . ILE A 1 240 ? -7.977 7.330 6.606 1.00 91.81 240 ILE A C 1
ATOM 1919 O O . ILE A 1 240 ? -7.774 6.507 5.716 1.00 91.81 240 ILE A O 1
ATOM 1923 N N . ILE A 1 241 ? -6.996 7.796 7.385 1.00 89.06 241 ILE A N 1
ATOM 1924 C CA . ILE A 1 241 ? -5.585 7.429 7.201 1.00 89.06 241 ILE A CA 1
ATOM 1925 C C . ILE A 1 241 ? -5.392 5.921 7.393 1.00 89.06 241 ILE A C 1
ATOM 1927 O O . I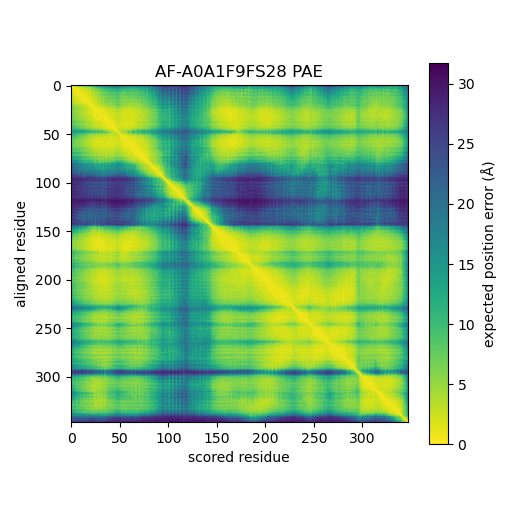LE A 1 241 ? -4.761 5.277 6.555 1.00 89.06 241 ILE A O 1
ATOM 1931 N N . LEU A 1 242 ? -5.942 5.340 8.465 1.00 87.69 242 LEU A N 1
ATOM 1932 C CA . LEU A 1 242 ? -5.828 3.905 8.726 1.00 87.69 242 LEU A CA 1
ATOM 1933 C C . LEU A 1 242 ? -6.470 3.102 7.602 1.00 87.69 242 LEU A C 1
ATOM 1935 O O . LEU A 1 242 ? -5.865 2.140 7.136 1.00 87.69 242 LEU A O 1
ATOM 1939 N N . SER A 1 243 ? -7.647 3.518 7.125 1.00 91.31 243 SER A N 1
ATOM 1940 C CA . SER A 1 243 ? -8.400 2.812 6.079 1.00 91.31 243 SER A CA 1
ATOM 1941 C C . SER A 1 243 ? -7.691 2.771 4.719 1.00 91.31 243 SER A C 1
ATOM 1943 O O . SER A 1 243 ? -8.094 1.994 3.858 1.00 91.31 243 SER A O 1
ATOM 1945 N N . VAL A 1 244 ? -6.604 3.531 4.519 1.00 87.19 244 VAL A N 1
ATOM 1946 C CA . VAL A 1 244 ? -5.719 3.376 3.346 1.00 87.19 244 VAL A CA 1
ATOM 1947 C C . VAL A 1 244 ? -5.066 1.994 3.324 1.00 87.19 244 VAL A C 1
ATOM 1949 O O . VAL A 1 244 ? -4.809 1.455 2.246 1.00 87.19 244 VAL A O 1
ATOM 1952 N N . ILE A 1 245 ? -4.807 1.407 4.498 1.00 84.31 245 ILE A N 1
ATOM 1953 C CA . ILE A 1 245 ? -4.287 0.048 4.634 1.00 84.31 245 ILE A CA 1
ATOM 1954 C C . ILE A 1 245 ? -5.452 -0.924 4.407 1.00 84.31 245 ILE A C 1
ATOM 1956 O O . ILE A 1 245 ? -6.322 -1.037 5.278 1.00 84.31 245 ILE A O 1
ATOM 1960 N N . PRO A 1 246 ? -5.485 -1.656 3.275 1.00 76.75 246 PRO A N 1
ATOM 1961 C CA . PRO A 1 246 ? -6.629 -2.495 2.945 1.00 76.75 246 PRO A CA 1
ATOM 1962 C C . PRO A 1 246 ? -6.851 -3.565 4.010 1.00 76.75 246 PRO A C 1
ATOM 1964 O O . PRO A 1 246 ? -5.884 -4.114 4.546 1.00 76.75 246 PRO A O 1
ATOM 1967 N N . ILE A 1 247 ? -8.122 -3.887 4.268 1.00 77.44 247 ILE A N 1
ATOM 1968 C CA . ILE A 1 247 ? -8.592 -4.884 5.245 1.00 77.44 247 ILE A CA 1
ATOM 1969 C C . ILE A 1 247 ? -8.308 -4.476 6.699 1.00 77.44 247 ILE A C 1
ATOM 1971 O O . ILE A 1 247 ? -9.223 -4.418 7.506 1.00 77.44 247 ILE A O 1
ATOM 1975 N N . ILE A 1 248 ? -7.061 -4.169 7.043 1.00 81.38 248 ILE A N 1
ATOM 1976 C CA . ILE A 1 248 ? -6.608 -3.963 8.424 1.00 81.38 248 ILE A CA 1
ATOM 1977 C C . ILE A 1 248 ? -7.045 -2.595 8.956 1.00 81.38 248 ILE A C 1
ATOM 1979 O O . ILE A 1 248 ? -7.436 -2.487 10.116 1.00 81.38 248 ILE A O 1
ATOM 1983 N N . GLY A 1 249 ? -7.003 -1.563 8.112 1.00 85.12 249 GLY A N 1
ATOM 1984 C CA . GLY A 1 249 ? -7.241 -0.175 8.488 1.00 85.12 249 GLY A CA 1
ATOM 1985 C C . GLY A 1 249 ? -8.563 0.051 9.208 1.00 85.12 249 GLY A C 1
ATOM 1986 O O . GLY A 1 249 ? -8.592 0.261 10.419 1.00 85.12 249 GLY A O 1
ATOM 1987 N N . ALA A 1 250 ? -9.666 -0.056 8.468 1.00 89.69 250 ALA A N 1
ATOM 1988 C CA . ALA A 1 250 ? -11.005 0.151 9.009 1.00 89.69 250 ALA A CA 1
ATOM 1989 C C . ALA A 1 250 ? -11.351 -0.831 10.144 1.00 89.69 250 ALA A C 1
ATOM 1991 O O . ALA A 1 250 ? -11.968 -0.430 11.132 1.00 89.69 250 ALA A O 1
ATOM 1992 N N . VAL A 1 251 ? -10.911 -2.094 10.030 1.00 89.69 251 VAL A N 1
ATOM 1993 C CA . VAL A 1 251 ? -11.137 -3.143 11.040 1.00 89.69 251 VAL A CA 1
ATOM 1994 C C . VAL A 1 251 ? -10.511 -2.768 12.374 1.00 89.69 251 VAL A C 1
ATOM 1996 O O . VAL A 1 251 ? -11.176 -2.807 13.407 1.00 89.69 251 VAL A O 1
ATOM 1999 N N . SER A 1 252 ? -9.255 -2.329 12.357 1.00 85.94 252 SER A N 1
ATOM 2000 C CA . SER A 1 252 ? -8.576 -1.898 13.576 1.00 85.94 252 SER A CA 1
ATOM 2001 C C . SER A 1 252 ? -9.269 -0.700 14.234 1.00 85.94 252 SER A C 1
ATOM 2003 O O . SER A 1 252 ? -9.389 -0.679 15.459 1.00 85.94 252 SER A O 1
ATOM 2005 N N . CYS A 1 253 ? -9.807 0.245 13.453 1.00 89.06 253 CYS A N 1
ATOM 2006 C CA . CYS A 1 253 ? -10.550 1.387 13.983 1.00 89.06 253 CYS A CA 1
ATOM 2007 C C . CYS A 1 253 ? -11.826 0.964 14.713 1.00 89.06 253 CYS A C 1
ATOM 2009 O O . CYS A 1 253 ? -12.004 1.338 15.873 1.00 89.06 253 CYS A O 1
ATOM 2011 N N . TYR A 1 254 ? -12.713 0.193 14.067 1.00 90.56 254 TYR A N 1
ATOM 2012 C CA . TYR A 1 254 ? -13.984 -0.138 14.712 1.00 90.56 254 TYR A CA 1
ATOM 2013 C C . TYR A 1 254 ? -13.825 -1.128 15.862 1.00 90.56 254 TYR A C 1
ATOM 2015 O O . TYR A 1 254 ? -14.550 -1.007 16.845 1.00 90.56 254 TYR A O 1
ATOM 2023 N N . ILE A 1 255 ? -12.864 -2.059 15.795 1.00 87.00 255 ILE A N 1
ATOM 2024 C CA . ILE A 1 255 ? -12.559 -2.954 16.920 1.00 87.00 255 ILE A CA 1
ATOM 2025 C C . ILE A 1 255 ? -12.085 -2.127 18.113 1.00 87.00 255 ILE A C 1
ATOM 2027 O O . ILE A 1 255 ? -12.637 -2.253 19.203 1.00 87.00 255 ILE A O 1
ATOM 2031 N N . THR A 1 256 ? -11.103 -1.246 17.902 1.00 83.00 256 THR A N 1
ATOM 2032 C CA . THR A 1 256 ? -10.534 -0.428 18.982 1.00 83.00 256 THR A CA 1
ATOM 2033 C C . THR A 1 256 ? -11.596 0.460 19.623 1.00 83.00 256 THR A C 1
ATOM 2035 O O . THR A 1 256 ? -11.717 0.492 20.844 1.00 83.00 256 THR A O 1
ATOM 2038 N N . ALA A 1 257 ? -12.419 1.136 18.822 1.00 86.06 257 ALA A N 1
ATOM 2039 C CA . ALA A 1 257 ? -13.488 1.978 19.348 1.00 86.06 257 ALA A CA 1
ATOM 2040 C C . ALA A 1 257 ? -14.580 1.174 20.071 1.00 86.06 257 ALA A C 1
ATOM 2042 O O . ALA A 1 257 ? -15.037 1.596 21.130 1.00 86.06 257 ALA A O 1
ATOM 2043 N N . SER A 1 258 ? -14.948 -0.008 19.566 1.00 86.81 258 SER A N 1
ATOM 2044 C CA . SER A 1 258 ? -15.905 -0.890 20.252 1.00 86.81 258 SER A CA 1
ATOM 2045 C C . SER A 1 258 ? -15.370 -1.327 21.617 1.00 86.81 258 SER A C 1
ATOM 2047 O O . SER A 1 258 ? -16.108 -1.294 22.599 1.00 86.81 258 SER A O 1
ATOM 2049 N N . LEU A 1 259 ? -14.078 -1.661 21.715 1.00 79.12 259 LEU A N 1
ATOM 2050 C CA . LEU A 1 259 ? -13.429 -2.000 22.986 1.00 79.12 259 LEU A CA 1
ATOM 2051 C C . LEU A 1 259 ? -13.394 -0.814 23.961 1.00 79.12 259 LEU A C 1
ATOM 2053 O O . LEU A 1 259 ? -13.628 -1.000 25.152 1.00 79.12 259 LEU A O 1
ATOM 2057 N N . ILE A 1 260 ? -13.148 0.405 23.470 1.00 77.69 260 ILE A N 1
ATOM 2058 C CA . ILE A 1 260 ? -13.177 1.618 24.303 1.00 77.69 260 ILE A CA 1
ATOM 2059 C C . ILE A 1 260 ? -14.595 1.890 24.832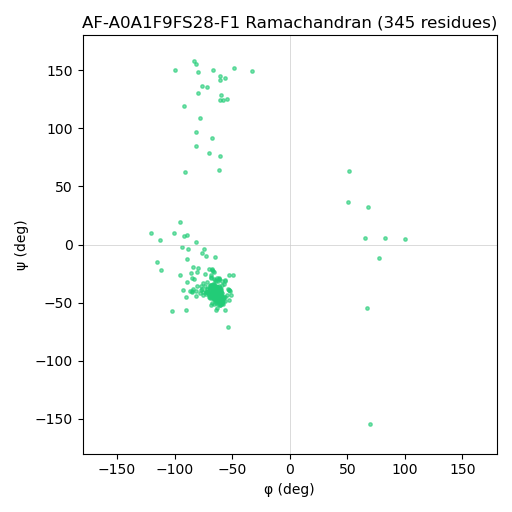 1.00 77.69 260 ILE A C 1
ATOM 2061 O O . ILE A 1 260 ? -14.762 2.192 26.013 1.00 77.69 260 ILE A O 1
ATOM 2065 N N . LEU A 1 261 ? -15.628 1.750 23.995 1.00 81.94 261 LEU A N 1
ATOM 2066 C CA . LEU A 1 261 ? -17.029 1.893 24.419 1.00 81.94 261 LEU A CA 1
ATOM 2067 C C . LEU A 1 261 ? -17.409 0.854 25.472 1.00 81.94 261 LEU A C 1
ATOM 2069 O O . LEU A 1 261 ? -18.063 1.174 26.460 1.00 81.94 261 LEU A O 1
ATOM 2073 N N . LEU A 1 262 ? -16.930 -0.377 25.296 1.00 77.62 262 LEU A N 1
ATOM 2074 C CA . LEU A 1 262 ? -17.145 -1.452 26.253 1.00 77.62 262 LEU A CA 1
ATOM 2075 C C . LEU A 1 262 ? -16.518 -1.120 27.613 1.00 77.62 262 LEU A C 1
ATOM 2077 O O . LEU A 1 262 ? -17.180 -1.201 28.642 1.00 77.62 262 LEU A O 1
ATOM 2081 N N . ALA A 1 263 ? -15.261 -0.670 27.610 1.00 70.56 263 ALA A N 1
ATOM 2082 C CA . ALA A 1 263 ? -14.531 -0.310 28.825 1.00 70.56 263 ALA A CA 1
ATOM 2083 C C . ALA A 1 263 ? -15.093 0.934 29.536 1.00 70.56 263 ALA A C 1
ATOM 2085 O O . ALA A 1 263 ? -14.853 1.127 30.725 1.00 70.56 263 ALA A O 1
ATOM 2086 N N . THR A 1 264 ? -15.839 1.780 28.823 1.00 74.44 264 THR A N 1
ATOM 2087 C CA . THR A 1 264 ? -16.518 2.960 29.386 1.00 74.44 264 THR A CA 1
ATOM 2088 C C . THR A 1 264 ? -17.955 2.668 29.830 1.00 74.44 264 THR A C 1
ATOM 2090 O O . THR A 1 264 ? -18.676 3.589 30.206 1.00 74.44 264 THR A O 1
ATOM 2093 N N . GLY A 1 265 ? -18.375 1.397 29.817 1.00 73.06 265 GLY A N 1
ATOM 2094 C CA . GLY A 1 265 ? -19.697 0.955 30.270 1.00 73.06 265 GLY A CA 1
ATOM 2095 C C . GLY A 1 265 ? -20.814 1.110 29.232 1.00 73.06 265 GLY A C 1
ATOM 2096 O O . GLY A 1 265 ? -21.972 0.834 29.536 1.00 73.06 265 GLY A O 1
ATOM 2097 N N . GLN A 1 266 ? -20.499 1.517 27.999 1.00 81.31 266 GLN A N 1
ATOM 2098 C CA . GLN A 1 266 ? -21.470 1.704 26.915 1.00 81.31 266 GLN A CA 1
ATOM 2099 C C . GLN A 1 266 ? -21.633 0.426 26.076 1.00 81.31 266 GLN A C 1
ATOM 2101 O O . GLN A 1 266 ? -21.326 0.389 24.883 1.00 81.31 266 GLN A O 1
ATOM 2106 N N . THR A 1 267 ? -22.109 -0.648 26.704 1.00 80.88 267 THR A N 1
ATOM 2107 C CA . THR A 1 267 ? -22.176 -1.991 26.098 1.00 80.88 267 THR A CA 1
ATOM 2108 C C . THR A 1 267 ? -23.067 -2.060 24.857 1.00 80.88 267 THR A C 1
ATOM 2110 O O . THR A 1 267 ? -22.666 -2.634 23.845 1.00 80.88 267 THR A O 1
ATOM 2113 N N . GLU A 1 268 ? -24.256 -1.454 24.899 1.00 86.81 268 GLU A N 1
ATOM 2114 C CA . GLU A 1 268 ? -25.198 -1.464 23.768 1.00 86.81 268 GLU A CA 1
ATOM 2115 C C . GLU A 1 268 ? -24.589 -0.790 22.536 1.00 86.81 268 GLU A C 1
ATOM 2117 O O . GLU A 1 268 ? -24.591 -1.347 21.436 1.00 86.81 268 GLU A O 1
ATOM 2122 N N . TRP A 1 269 ? -23.975 0.374 22.746 1.00 89.00 269 TRP A N 1
ATOM 2123 C CA . TRP A 1 269 ? -23.283 1.119 21.705 1.00 89.00 269 TRP A CA 1
ATOM 2124 C C . TRP A 1 269 ? -22.031 0.409 21.194 1.00 89.00 269 TRP A C 1
ATOM 2126 O O . TRP A 1 269 ? -21.764 0.454 19.997 1.00 89.00 269 TRP A O 1
ATOM 2136 N N . SER A 1 270 ? -21.289 -0.286 22.061 1.00 86.88 270 SER A N 1
ATOM 2137 C CA . SER A 1 270 ? -20.146 -1.114 21.663 1.00 86.88 270 SER A CA 1
ATOM 2138 C C . SER A 1 270 ? -20.563 -2.210 20.676 1.00 86.88 270 SER A C 1
ATOM 2140 O O . SER A 1 270 ? -19.981 -2.325 19.596 1.00 86.88 270 SER A O 1
ATOM 2142 N N . ILE A 1 271 ? -21.616 -2.968 21.003 1.00 89.38 271 ILE A N 1
ATOM 2143 C CA . ILE A 1 271 ? -22.127 -4.044 20.143 1.00 89.38 271 ILE A CA 1
ATOM 2144 C C . ILE A 1 271 ? -22.681 -3.462 18.838 1.00 89.38 271 ILE A C 1
ATOM 2146 O O . ILE A 1 271 ? -22.338 -3.943 17.756 1.00 89.38 271 ILE A O 1
ATOM 2150 N N . ALA A 1 272 ? -23.493 -2.404 18.919 1.00 91.62 272 ALA A N 1
ATOM 2151 C CA . ALA A 1 272 ? -24.062 -1.750 17.745 1.00 91.62 272 ALA A CA 1
ATOM 2152 C C . ALA A 1 272 ? -22.971 -1.216 16.800 1.00 91.62 272 ALA A C 1
ATOM 2154 O O . ALA A 1 272 ? -23.048 -1.421 15.588 1.00 91.62 272 ALA A O 1
ATOM 2155 N N . PHE A 1 273 ? -21.926 -0.586 17.344 1.00 93.38 273 PHE A N 1
ATOM 2156 C CA . PHE A 1 273 ? -20.819 -0.041 16.561 1.00 93.38 273 PHE A CA 1
ATOM 2157 C C . PHE A 1 273 ? -19.950 -1.134 15.929 1.00 93.38 273 PHE A C 1
ATOM 2159 O O . PHE A 1 273 ? -19.550 -1.010 14.770 1.00 93.38 273 PHE A O 1
ATOM 2166 N N . PHE A 1 274 ? -19.706 -2.234 16.645 1.00 93.12 274 PHE A N 1
ATOM 2167 C CA . PHE A 1 274 ? -18.999 -3.391 16.100 1.00 93.12 274 PHE A CA 1
ATOM 2168 C C . PHE A 1 274 ? -19.765 -4.014 14.926 1.00 93.12 274 PHE A C 1
ATOM 2170 O O . PHE A 1 274 ? -19.195 -4.230 13.855 1.00 93.12 274 PHE A O 1
ATOM 2177 N N . VAL A 1 275 ? -21.073 -4.243 15.093 1.00 94.19 275 VAL A N 1
ATOM 2178 C CA . VAL A 1 275 ? -21.942 -4.771 14.029 1.00 94.19 275 VAL A CA 1
ATOM 2179 C C . VAL A 1 275 ? -21.991 -3.810 12.841 1.00 94.19 275 VAL A C 1
ATOM 2181 O O . VAL A 1 275 ? -21.869 -4.251 11.701 1.00 94.19 275 VAL A O 1
ATOM 2184 N N . TYR A 1 276 ? -22.088 -2.501 13.085 1.00 95.00 276 TYR A N 1
ATOM 2185 C CA . TYR A 1 276 ? -22.002 -1.473 12.045 1.00 95.00 276 TYR A CA 1
ATOM 2186 C C . TYR A 1 276 ? -20.677 -1.542 11.268 1.00 95.00 276 TYR A C 1
ATOM 2188 O O . TYR A 1 276 ? -20.673 -1.528 10.034 1.00 95.00 276 TYR A O 1
ATOM 2196 N N . GLY A 1 277 ? -19.551 -1.675 11.974 1.00 94.25 277 GLY A N 1
ATOM 2197 C CA . GLY A 1 277 ? -18.225 -1.823 11.379 1.00 94.25 277 GLY A CA 1
ATOM 2198 C C . GLY A 1 277 ? -18.118 -3.051 10.473 1.00 94.25 277 GLY A C 1
ATOM 2199 O O . GLY A 1 277 ? -17.714 -2.938 9.315 1.00 94.25 277 GLY A O 1
ATOM 2200 N N . VAL A 1 278 ? -18.541 -4.215 10.966 1.00 93.06 278 VAL A N 1
ATOM 2201 C CA . VAL A 1 278 ? -18.486 -5.479 10.217 1.00 93.06 278 VAL A CA 1
ATOM 2202 C C . VAL A 1 278 ? -19.470 -5.494 9.042 1.00 93.06 278 VAL A C 1
ATOM 2204 O O . VAL A 1 278 ? -19.103 -5.884 7.936 1.00 93.06 278 VAL A O 1
ATOM 2207 N N . ALA A 1 279 ? -20.718 -5.077 9.251 1.00 93.56 279 ALA A N 1
ATOM 2208 C CA . ALA A 1 279 ? -21.766 -5.210 8.243 1.00 93.56 279 ALA A CA 1
ATOM 2209 C C . ALA A 1 279 ? -21.717 -4.104 7.183 1.00 93.56 279 ALA A C 1
ATOM 2211 O O . ALA A 1 279 ? -21.920 -4.381 6.001 1.00 93.56 279 ALA A O 1
ATOM 2212 N N . ILE A 1 280 ? -21.448 -2.857 7.579 1.00 94.56 280 ILE A N 1
ATOM 2213 C CA . ILE A 1 280 ? -21.521 -1.697 6.682 1.00 94.56 280 ILE A CA 1
ATOM 2214 C C . ILE A 1 280 ? -20.124 -1.276 6.237 1.00 94.56 280 ILE A C 1
ATOM 2216 O O . ILE A 1 280 ? -19.841 -1.273 5.039 1.00 94.56 280 ILE A O 1
ATOM 2220 N N . VAL A 1 281 ? -19.224 -0.965 7.177 1.00 94.75 281 VAL A N 1
ATOM 2221 C CA . VAL A 1 281 ? -17.902 -0.403 6.841 1.00 94.75 281 VAL A CA 1
ATOM 2222 C C . VAL A 1 281 ? -17.039 -1.414 6.078 1.00 94.75 281 VAL A C 1
ATOM 2224 O O . VAL A 1 281 ? -16.455 -1.073 5.045 1.00 94.75 281 VAL A O 1
ATOM 2227 N N . SER A 1 282 ? -16.979 -2.672 6.522 1.00 91.44 282 SER A N 1
ATOM 2228 C CA . SER A 1 282 ? -16.211 -3.715 5.825 1.00 91.44 282 SER A CA 1
ATOM 2229 C C . SER A 1 282 ? -16.807 -4.092 4.464 1.00 91.44 282 SER A C 1
ATOM 2231 O O . SER A 1 282 ? -16.058 -4.446 3.554 1.00 91.44 282 SER A O 1
ATOM 2233 N N . SER A 1 283 ? -18.120 -3.940 4.271 1.00 90.94 283 SER A N 1
ATOM 2234 C CA . SER A 1 283 ? -18.773 -4.202 2.980 1.00 90.94 283 SER A CA 1
ATOM 2235 C C . SER A 1 283 ? -18.378 -3.205 1.889 1.00 90.94 283 SER A C 1
ATOM 2237 O O . SER A 1 283 ? -18.449 -3.536 0.706 1.00 90.94 283 SER A O 1
ATOM 2239 N N . VAL A 1 284 ? -17.904 -2.010 2.255 1.00 91.12 284 VAL A N 1
ATOM 2240 C CA . VAL A 1 284 ? -17.470 -0.988 1.292 1.00 91.12 284 VAL A CA 1
ATOM 2241 C C . VAL A 1 284 ? -16.376 -1.501 0.356 1.00 91.12 284 VAL A C 1
ATOM 2243 O O . VAL A 1 284 ? -16.480 -1.286 -0.850 1.00 91.12 284 VAL A O 1
ATOM 2246 N N . ASP A 1 285 ? -15.353 -2.197 0.869 1.00 83.56 285 ASP A N 1
ATOM 2247 C CA . ASP A 1 285 ? -14.258 -2.706 0.022 1.00 83.56 285 ASP A CA 1
ATOM 2248 C C . ASP A 1 285 ? -14.783 -3.766 -0.963 1.00 83.56 285 ASP A C 1
ATOM 2250 O O . ASP A 1 285 ? -14.441 -3.726 -2.145 1.00 83.56 285 ASP A O 1
ATOM 2254 N N . ASN A 1 286 ? -15.721 -4.615 -0.522 1.00 85.06 286 ASN A N 1
ATOM 2255 C CA . ASN A 1 286 ? -16.351 -5.648 -1.352 1.00 85.06 286 ASN A CA 1
ATOM 2256 C C . ASN A 1 286 ? -17.258 -5.082 -2.453 1.00 85.06 286 ASN A C 1
ATOM 2258 O O . ASN A 1 286 ? -17.457 -5.736 -3.473 1.00 85.06 286 ASN A O 1
ATOM 2262 N N . ILE A 1 287 ? -17.816 -3.886 -2.258 1.00 86.38 287 ILE A N 1
ATOM 2263 C CA . ILE A 1 287 ? -18.698 -3.235 -3.231 1.00 86.38 287 ILE A CA 1
ATOM 2264 C C . ILE A 1 287 ? -17.871 -2.371 -4.181 1.00 86.38 287 ILE A C 1
ATOM 2266 O O . ILE A 1 287 ? -17.907 -2.562 -5.394 1.00 86.38 287 ILE A O 1
ATOM 2270 N N . ILE A 1 288 ? -17.094 -1.431 -3.643 1.00 84.56 288 ILE A N 1
ATOM 2271 C CA . ILE A 1 288 ? -16.412 -0.401 -4.430 1.00 84.56 288 ILE A CA 1
ATOM 2272 C C . ILE A 1 288 ? -15.294 -0.994 -5.291 1.00 84.56 288 ILE A C 1
ATOM 2274 O O . ILE A 1 288 ? -15.136 -0.594 -6.448 1.00 84.56 288 ILE A O 1
ATOM 2278 N N . ARG A 1 289 ? -14.525 -1.962 -4.772 1.00 80.81 289 ARG A N 1
ATOM 2279 C CA . ARG A 1 289 ? -13.374 -2.519 -5.496 1.00 80.81 289 ARG A CA 1
ATOM 2280 C C . ARG A 1 289 ? -13.796 -3.179 -6.820 1.00 80.81 289 ARG A C 1
ATOM 2282 O O . ARG A 1 289 ? -13.206 -2.821 -7.840 1.00 80.81 289 ARG A O 1
ATOM 2289 N N . PRO A 1 290 ? -14.841 -4.028 -6.889 1.00 77.06 290 PRO A N 1
ATOM 2290 C CA . PRO A 1 290 ? -15.363 -4.520 -8.168 1.00 77.06 290 PRO A CA 1
ATOM 2291 C C . PRO A 1 290 ? -15.841 -3.434 -9.141 1.00 77.06 290 PRO A C 1
ATOM 2293 O O . PRO A 1 290 ? -15.677 -3.598 -10.349 1.00 77.06 290 PRO A O 1
ATOM 2296 N N . PHE A 1 291 ? -16.420 -2.327 -8.656 1.00 80.50 291 PHE A N 1
ATOM 2297 C CA . PHE A 1 291 ? -16.854 -1.224 -9.527 1.00 80.50 291 PHE A CA 1
ATOM 2298 C C . PHE A 1 291 ? -15.677 -0.473 -10.157 1.00 80.50 291 PHE A C 1
ATOM 2300 O O . PHE A 1 291 ? -15.768 -0.087 -11.321 1.00 80.50 291 PHE A O 1
ATOM 2307 N N . LEU A 1 292 ? -14.581 -0.290 -9.416 1.00 74.06 292 LEU A N 1
ATOM 2308 C CA . LEU A 1 292 ? -13.399 0.441 -9.884 1.00 74.06 292 LEU A CA 1
ATOM 2309 C C . LEU A 1 292 ? -12.429 -0.430 -10.689 1.00 74.06 292 LEU A C 1
ATOM 2311 O O . LEU A 1 292 ? -11.759 0.071 -11.584 1.00 74.06 292 LEU A O 1
ATOM 2315 N N . VAL A 1 293 ? -12.376 -1.736 -10.416 1.00 66.75 293 VAL A N 1
ATOM 2316 C CA . VAL A 1 293 ? -11.450 -2.690 -11.060 1.00 66.75 293 VAL A CA 1
ATOM 2317 C C . VAL A 1 293 ? -12.102 -3.408 -12.262 1.00 66.75 293 VAL A C 1
ATOM 2319 O O . VAL A 1 293 ? -11.637 -4.455 -12.722 1.00 66.75 293 VAL A O 1
ATOM 2322 N N . ARG A 1 294 ? -13.186 -2.844 -12.818 1.00 56.94 294 ARG A N 1
ATOM 2323 C CA . ARG A 1 294 ? -13.876 -3.387 -14.000 1.00 56.94 294 ARG A CA 1
ATOM 2324 C C . ARG A 1 294 ? -12.895 -3.583 -15.162 1.00 56.94 294 ARG A C 1
ATOM 2326 O O . ARG A 1 294 ? -12.243 -2.642 -15.597 1.00 56.94 294 ARG A O 1
ATOM 2333 N N . GLY A 1 295 ? -12.843 -4.801 -15.701 1.00 55.62 295 GLY A N 1
ATOM 2334 C CA . GLY A 1 295 ? -12.152 -5.090 -16.963 1.00 55.62 295 GLY A CA 1
ATOM 2335 C C . GLY A 1 295 ? -10.760 -5.714 -16.853 1.00 55.62 295 GLY A C 1
ATOM 2336 O O . GLY A 1 295 ? -10.142 -5.955 -17.887 1.00 55.62 295 GLY A O 1
ATOM 2337 N N . THR A 1 296 ? -10.272 -6.052 -15.657 1.00 51.34 296 THR A N 1
ATOM 2338 C CA . THR A 1 296 ? -9.131 -6.974 -15.566 1.00 51.34 296 THR A CA 1
ATOM 2339 C C . THR A 1 296 ? -9.600 -8.382 -15.935 1.00 51.34 296 THR A C 1
ATOM 2341 O O . THR A 1 296 ? -10.704 -8.800 -15.595 1.00 51.34 296 THR A O 1
ATOM 2344 N N . THR A 1 297 ? -8.795 -9.059 -16.750 1.00 52.38 297 THR A N 1
ATOM 2345 C CA . THR A 1 297 ? -8.976 -10.394 -17.336 1.00 52.38 297 THR A CA 1
ATOM 2346 C C . THR A 1 297 ? -9.749 -11.361 -16.428 1.00 52.38 297 THR A C 1
ATOM 2348 O O . THR A 1 297 ? -9.623 -11.280 -15.212 1.00 52.38 297 THR A O 1
ATOM 2351 N N . ARG A 1 298 ? -10.505 -12.319 -16.995 1.00 59.62 298 ARG A N 1
ATOM 2352 C CA . ARG A 1 298 ? -11.148 -13.422 -16.245 1.00 59.62 298 ARG A CA 1
ATOM 2353 C C . ARG A 1 298 ? -10.091 -14.284 -15.533 1.00 59.62 298 ARG A C 1
ATOM 2355 O O . ARG A 1 298 ? -9.724 -15.355 -16.005 1.00 59.62 298 ARG A O 1
ATOM 2362 N N . ILE A 1 299 ? -9.552 -13.780 -14.433 1.00 70.25 299 ILE A N 1
ATOM 2363 C CA . ILE A 1 299 ? -8.609 -14.459 -13.562 1.00 70.25 299 ILE A CA 1
ATOM 2364 C C . ILE A 1 299 ? -9.440 -15.385 -12.686 1.00 70.25 299 ILE A C 1
ATOM 2366 O O . ILE A 1 299 ? -10.440 -14.972 -12.100 1.00 70.25 299 ILE A O 1
ATOM 2370 N N . HIS A 1 300 ? -9.033 -16.648 -12.603 1.00 80.44 300 HIS A N 1
ATOM 2371 C CA . HIS A 1 300 ? -9.701 -17.606 -11.737 1.00 80.44 300 HIS A CA 1
ATOM 2372 C C . HIS A 1 300 ? -9.630 -17.118 -10.273 1.00 80.44 300 HIS A C 1
ATOM 2374 O O . HIS A 1 300 ? -8.523 -16.830 -9.807 1.00 80.44 300 HIS A O 1
ATOM 2380 N N . PRO A 1 301 ? -10.746 -17.050 -9.518 1.00 77.38 301 PRO A N 1
ATOM 2381 C CA . PRO A 1 301 ? -10.765 -16.471 -8.169 1.00 77.38 301 PRO A CA 1
ATOM 2382 C C . PRO A 1 301 ? -9.731 -17.081 -7.215 1.00 77.38 301 PRO A C 1
ATOM 2384 O O . PRO A 1 301 ? -9.078 -16.363 -6.462 1.00 77.38 301 PRO A O 1
ATOM 2387 N N . VAL A 1 302 ? -9.514 -18.398 -7.306 1.00 84.25 302 VAL A N 1
ATOM 2388 C CA . VAL A 1 302 ? -8.496 -19.113 -6.513 1.00 84.25 302 VAL A CA 1
ATOM 2389 C C . VAL A 1 302 ? -7.085 -18.592 -6.794 1.00 84.25 302 VAL A C 1
ATOM 2391 O O . VAL A 1 302 ? -6.301 -18.421 -5.866 1.00 84.25 302 VAL A O 1
ATOM 2394 N N . LEU A 1 303 ? -6.761 -18.301 -8.056 1.00 85.00 303 LEU A N 1
ATOM 2395 C CA . LEU A 1 303 ? -5.440 -17.799 -8.424 1.00 85.00 303 LEU A CA 1
ATOM 2396 C C . LEU A 1 303 ? -5.220 -16.399 -7.848 1.00 85.00 303 LEU A C 1
ATOM 2398 O O . LEU A 1 303 ? -4.187 -16.147 -7.238 1.00 85.00 303 LEU A O 1
ATOM 2402 N N . LEU A 1 304 ? -6.228 -15.527 -7.959 1.00 82.69 304 LEU A N 1
ATOM 2403 C CA . LEU A 1 304 ? -6.193 -14.196 -7.355 1.00 82.69 304 LEU A CA 1
ATOM 2404 C C . LEU A 1 304 ? -6.016 -14.277 -5.831 1.00 82.69 304 LEU A C 1
ATOM 2406 O O . LEU A 1 304 ? -5.165 -13.587 -5.279 1.00 82.69 304 LEU A O 1
ATOM 2410 N N . PHE A 1 305 ? -6.771 -15.151 -5.162 1.00 83.19 305 PHE A N 1
ATOM 2411 C CA . PHE A 1 305 ? -6.686 -15.358 -3.717 1.00 83.19 305 PHE A CA 1
ATOM 2412 C C . PHE A 1 305 ? -5.288 -15.811 -3.274 1.00 83.19 305 PHE A C 1
ATOM 2414 O O . PHE A 1 305 ? -4.682 -15.192 -2.397 1.00 83.19 305 PHE A O 1
ATOM 2421 N N . VAL A 1 306 ? -4.736 -16.843 -3.921 1.00 88.25 306 VAL A N 1
ATOM 2422 C CA . VAL A 1 306 ? -3.386 -17.349 -3.624 1.00 88.25 306 VAL A CA 1
ATOM 2423 C C . VAL A 1 306 ? -2.336 -16.268 -3.871 1.00 88.25 306 VAL A C 1
ATOM 2425 O O . VAL A 1 306 ? -1.435 -16.089 -3.049 1.00 88.25 306 VAL A O 1
ATOM 2428 N N . THR A 1 307 ? -2.458 -15.503 -4.961 1.00 88.25 307 THR A N 1
ATOM 2429 C CA . THR A 1 307 ? -1.525 -14.410 -5.235 1.00 88.25 307 THR A CA 1
ATOM 2430 C C . THR A 1 307 ? -1.615 -13.301 -4.192 1.00 88.25 307 THR A C 1
ATOM 2432 O O . THR A 1 307 ? -0.575 -12.803 -3.772 1.00 88.25 307 THR A O 1
ATOM 2435 N N . LEU A 1 308 ? -2.812 -12.930 -3.734 1.00 85.44 308 LEU A N 1
ATOM 2436 C CA . LEU A 1 308 ? -2.976 -11.908 -2.699 1.00 85.44 308 LEU A CA 1
ATOM 2437 C C . LEU A 1 308 ? -2.342 -12.337 -1.372 1.00 85.44 308 LEU A C 1
ATOM 2439 O O . LEU A 1 308 ? -1.611 -11.550 -0.775 1.00 85.44 308 LEU A O 1
ATOM 2443 N N . ILE A 1 309 ? -2.538 -13.587 -0.943 1.00 86.12 309 ILE A N 1
ATOM 2444 C CA . ILE A 1 309 ? -1.903 -14.119 0.276 1.00 86.12 309 ILE A CA 1
ATOM 2445 C C . ILE A 1 309 ? -0.381 -14.175 0.121 1.00 86.12 309 ILE A C 1
ATOM 2447 O O . ILE A 1 309 ? 0.356 -13.723 1.001 1.00 86.12 309 ILE A O 1
ATOM 2451 N N . GLY A 1 310 ? 0.105 -14.712 -1.001 1.00 88.06 310 GLY A N 1
ATOM 2452 C CA . GLY A 1 310 ? 1.537 -14.805 -1.278 1.00 88.06 310 GLY A CA 1
ATOM 2453 C C . GLY A 1 310 ? 2.200 -13.428 -1.314 1.00 88.06 310 GLY A C 1
ATOM 2454 O O . GLY A 1 310 ? 3.226 -13.209 -0.669 1.00 88.06 310 GLY A O 1
ATOM 2455 N N . ALA A 1 311 ? 1.577 -12.470 -1.999 1.00 86.94 311 ALA A N 1
ATOM 2456 C CA . ALA A 1 311 ? 2.059 -11.101 -2.071 1.00 86.94 311 ALA A CA 1
ATOM 2457 C C . ALA A 1 311 ? 1.995 -10.406 -0.707 1.00 86.94 311 ALA A C 1
ATOM 2459 O O . ALA A 1 311 ? 2.949 -9.719 -0.354 1.00 86.94 311 ALA A O 1
ATOM 2460 N N . ALA A 1 312 ? 0.946 -10.620 0.095 1.00 85.00 312 ALA A N 1
ATOM 2461 C CA . ALA A 1 312 ? 0.860 -10.078 1.450 1.00 85.00 312 ALA A CA 1
ATOM 2462 C C . ALA A 1 312 ? 1.979 -10.609 2.361 1.00 85.00 312 ALA A C 1
ATOM 2464 O O . ALA A 1 312 ? 2.581 -9.854 3.122 1.00 85.00 312 ALA A O 1
ATOM 2465 N N . LYS A 1 313 ? 2.333 -11.893 2.238 1.00 85.06 313 LYS A N 1
ATOM 2466 C CA . LYS A 1 313 ? 3.452 -12.489 2.983 1.00 85.06 313 LYS A CA 1
ATOM 2467 C C . LYS A 1 313 ? 4.812 -11.931 2.544 1.00 85.06 313 LYS A C 1
ATOM 2469 O O . LYS A 1 313 ? 5.706 -11.761 3.370 1.00 85.06 313 LYS A O 1
ATOM 2474 N N . LEU A 1 314 ? 4.985 -11.653 1.251 1.00 83.00 314 LEU A N 1
ATOM 2475 C CA . LEU A 1 314 ? 6.248 -11.161 0.693 1.00 83.00 314 LEU A CA 1
ATOM 2476 C C . LEU A 1 314 ? 6.439 -9.651 0.889 1.00 83.00 314 LEU A C 1
ATOM 2478 O O . LEU A 1 314 ? 7.526 -9.217 1.278 1.00 83.00 314 LEU A O 1
ATOM 2482 N N . PHE A 1 315 ? 5.398 -8.860 0.640 1.00 78.06 315 PHE A N 1
ATOM 2483 C CA . PHE A 1 315 ? 5.435 -7.396 0.571 1.00 78.06 315 PHE A CA 1
ATOM 2484 C C . PHE A 1 315 ? 4.654 -6.706 1.704 1.00 78.06 315 PHE A C 1
ATOM 2486 O O . PHE A 1 315 ? 4.558 -5.479 1.721 1.00 78.06 315 PHE A O 1
ATOM 2493 N N . GLY A 1 316 ? 4.100 -7.459 2.658 1.00 80.00 316 GLY A N 1
ATOM 2494 C CA . GLY A 1 316 ? 3.263 -6.911 3.727 1.00 80.00 316 GLY A CA 1
ATOM 2495 C C . GLY A 1 316 ? 1.907 -6.416 3.204 1.00 80.00 316 GLY A C 1
ATOM 2496 O O . GLY A 1 316 ? 1.453 -6.869 2.154 1.00 80.00 316 GLY A O 1
ATOM 2497 N N . PRO A 1 317 ? 1.253 -5.451 3.878 1.00 73.31 317 PRO A N 1
ATOM 2498 C CA . PRO A 1 317 ? -0.059 -4.935 3.466 1.00 73.31 317 PRO A CA 1
ATOM 2499 C C . PRO A 1 317 ? -0.094 -4.398 2.028 1.00 73.31 317 PRO A C 1
ATOM 2501 O O . PRO A 1 317 ? -1.098 -4.523 1.328 1.00 73.31 317 PRO A O 1
ATOM 2504 N N . ILE A 1 318 ? 1.032 -3.862 1.548 1.00 73.25 318 ILE A N 1
ATOM 2505 C CA . ILE A 1 318 ? 1.167 -3.360 0.176 1.00 73.25 318 ILE A CA 1
ATOM 2506 C C . ILE A 1 318 ? 1.081 -4.501 -0.850 1.00 73.25 318 ILE A C 1
ATOM 2508 O O . ILE A 1 318 ? 0.667 -4.284 -1.986 1.00 73.25 318 ILE A O 1
ATOM 2512 N N . GLY A 1 319 ? 1.373 -5.739 -0.444 1.00 80.88 319 GLY A N 1
ATOM 2513 C CA . GLY A 1 319 ? 1.198 -6.945 -1.248 1.00 80.88 319 GLY A CA 1
ATOM 2514 C C . GLY A 1 319 ? -0.201 -7.112 -1.842 1.00 80.88 319 GLY A C 1
ATOM 2515 O O . GLY A 1 319 ? -0.332 -7.679 -2.920 1.00 80.88 319 GLY A O 1
ATOM 2516 N N . ILE A 1 320 ? -1.234 -6.545 -1.214 1.00 77.94 320 ILE A N 1
ATOM 2517 C CA . ILE A 1 320 ? -2.607 -6.548 -1.744 1.00 77.94 320 ILE A CA 1
ATOM 2518 C C . ILE A 1 320 ? -2.704 -5.753 -3.059 1.00 77.94 320 ILE A C 1
ATOM 2520 O O . ILE A 1 320 ? -3.480 -6.103 -3.944 1.00 77.94 320 ILE A O 1
ATOM 2524 N N . ILE A 1 321 ? -1.880 -4.716 -3.215 1.00 75.38 321 ILE A N 1
ATOM 2525 C CA . ILE A 1 321 ? -1.773 -3.910 -4.438 1.00 75.38 321 ILE A CA 1
ATOM 2526 C C . ILE A 1 321 ? -0.800 -4.565 -5.428 1.00 75.38 321 ILE A C 1
ATOM 2528 O O . ILE A 1 321 ? -1.064 -4.608 -6.626 1.00 75.38 321 ILE A O 1
ATOM 2532 N N . VAL A 1 322 ? 0.318 -5.108 -4.933 1.00 78.31 322 VAL A N 1
ATOM 2533 C CA . VAL A 1 322 ? 1.367 -5.734 -5.762 1.00 78.31 322 VAL A CA 1
ATOM 2534 C C . VAL A 1 322 ? 0.912 -7.053 -6.392 1.00 78.31 322 VAL A C 1
ATOM 2536 O O . VAL A 1 322 ? 1.284 -7.367 -7.522 1.00 78.31 322 VAL A O 1
ATOM 2539 N N . GLY A 1 323 ? 0.106 -7.837 -5.678 1.00 85.38 323 GLY A N 1
ATOM 2540 C CA . GLY A 1 323 ? -0.308 -9.176 -6.087 1.00 85.38 323 GLY A CA 1
ATOM 2541 C C . GLY A 1 323 ? -0.987 -9.211 -7.460 1.00 85.38 323 GLY A C 1
ATOM 2542 O O . GLY A 1 323 ? -0.486 -9.901 -8.349 1.00 85.38 323 GLY A O 1
ATOM 2543 N N . PRO A 1 324 ? -2.071 -8.445 -7.686 1.00 80.44 324 PRO A N 1
ATOM 2544 C CA . PRO A 1 324 ? -2.750 -8.396 -8.982 1.00 80.44 324 PRO A CA 1
ATOM 2545 C C . PRO A 1 324 ? -1.841 -7.949 -10.131 1.00 80.44 324 PRO A C 1
ATOM 2547 O O . PRO A 1 324 ? -2.004 -8.405 -11.262 1.00 80.44 324 PRO A O 1
ATOM 2550 N N . VAL A 1 325 ? -0.859 -7.091 -9.847 1.00 82.31 325 VAL A N 1
ATOM 2551 C CA . VAL A 1 325 ? 0.114 -6.605 -10.832 1.00 82.31 325 VAL A CA 1
ATOM 2552 C C . VAL A 1 325 ? 1.042 -7.733 -11.269 1.00 82.31 325 VAL A C 1
ATOM 2554 O O . VAL A 1 325 ? 1.153 -8.010 -12.462 1.00 82.31 325 VAL A O 1
ATOM 2557 N N . LEU A 1 326 ? 1.656 -8.429 -10.306 1.00 84.62 326 LEU A N 1
ATOM 2558 C CA . LEU A 1 326 ? 2.506 -9.588 -10.583 1.00 84.62 326 LEU A CA 1
ATOM 2559 C C . LEU A 1 326 ? 1.730 -10.692 -11.303 1.00 84.62 326 LEU A C 1
ATOM 2561 O O . LEU A 1 326 ? 2.247 -11.292 -12.243 1.00 84.62 326 LEU A O 1
ATOM 2565 N N . LEU A 1 327 ? 0.475 -10.922 -10.909 1.00 85.69 327 LEU A N 1
ATOM 2566 C CA . LEU A 1 327 ? -0.388 -11.895 -11.566 1.00 85.69 327 LEU A CA 1
ATOM 2567 C C . LEU A 1 327 ? -0.676 -11.517 -13.020 1.00 85.69 327 LEU A C 1
ATOM 2569 O O . LEU A 1 327 ? -0.606 -12.369 -13.901 1.00 85.69 327 LEU A O 1
ATOM 2573 N N . SER A 1 328 ? -0.970 -10.243 -13.279 1.00 80.25 328 SER A N 1
ATOM 2574 C CA . SER A 1 328 ? -1.243 -9.748 -14.631 1.00 80.25 328 SER A CA 1
ATOM 2575 C C . SER A 1 328 ? -0.015 -9.890 -15.529 1.00 80.25 328 SER A C 1
ATOM 2577 O O . SER A 1 328 ? -0.127 -10.417 -16.632 1.00 80.25 328 SER A O 1
ATOM 2579 N N . ILE A 1 329 ? 1.169 -9.526 -15.025 1.00 82.50 329 ILE A N 1
ATOM 2580 C CA . ILE A 1 329 ? 2.449 -9.692 -15.731 1.00 82.50 329 ILE A CA 1
ATOM 2581 C C . ILE A 1 329 ? 2.724 -11.172 -16.020 1.00 82.50 329 ILE A C 1
ATOM 2583 O O . ILE A 1 329 ? 3.081 -11.522 -17.143 1.00 82.50 329 ILE A O 1
ATOM 2587 N N . PHE A 1 330 ? 2.523 -12.050 -15.035 1.00 86.88 330 PHE A N 1
ATOM 2588 C CA . PHE A 1 330 ? 2.707 -13.490 -15.204 1.00 86.88 330 PHE A CA 1
ATOM 2589 C C . PHE A 1 330 ? 1.772 -14.061 -16.277 1.00 86.88 330 PHE A C 1
ATOM 2591 O O . PHE A 1 330 ? 2.219 -14.758 -17.185 1.00 86.88 330 PHE A O 1
ATOM 2598 N N . LEU A 1 331 ? 0.480 -13.730 -16.223 1.00 84.19 331 LEU A N 1
ATOM 2599 C CA . LEU A 1 331 ? -0.492 -14.192 -17.213 1.00 84.19 331 LEU A CA 1
ATOM 2600 C C . LEU A 1 331 ? -0.219 -13.619 -18.608 1.00 84.19 331 LEU A C 1
ATOM 2602 O O . LEU A 1 331 ? -0.422 -14.322 -19.599 1.00 84.19 331 LEU A O 1
ATOM 2606 N N . ALA A 1 332 ? 0.263 -12.377 -18.698 1.00 80.62 332 ALA A N 1
ATOM 2607 C CA . ALA A 1 332 ? 0.701 -11.783 -19.954 1.00 80.62 332 ALA A CA 1
ATOM 2608 C C . ALA A 1 332 ? 1.910 -12.534 -20.533 1.00 80.62 332 ALA A C 1
ATOM 2610 O O . ALA A 1 332 ? 1.874 -12.915 -21.700 1.00 80.62 332 ALA A O 1
ATOM 2611 N N . ALA A 1 333 ? 2.918 -12.847 -19.713 1.00 83.50 333 ALA A N 1
ATOM 2612 C CA . ALA A 1 333 ? 4.075 -13.640 -20.128 1.00 83.50 333 ALA A CA 1
ATOM 2613 C C . ALA A 1 333 ? 3.672 -15.049 -20.597 1.00 83.50 333 ALA A C 1
ATOM 2615 O O . ALA A 1 333 ? 4.110 -15.497 -21.654 1.00 83.50 333 ALA A O 1
ATOM 2616 N N . VAL A 1 334 ? 2.769 -15.724 -19.873 1.00 85.56 334 VAL A N 1
ATOM 2617 C CA . VAL A 1 334 ? 2.217 -17.028 -20.284 1.00 85.56 334 VAL A CA 1
ATOM 2618 C C . VAL A 1 334 ? 1.470 -16.917 -21.614 1.00 85.56 334 VAL A C 1
ATOM 2620 O O . VAL A 1 334 ? 1.592 -17.794 -22.468 1.00 85.56 334 VAL A O 1
ATOM 2623 N N . ARG A 1 335 ? 0.691 -15.848 -21.822 1.00 82.25 335 ARG A N 1
ATOM 2624 C CA . ARG A 1 335 ? -0.023 -15.621 -23.085 1.00 82.25 335 ARG A CA 1
ATOM 2625 C C . ARG A 1 335 ? 0.947 -15.406 -24.246 1.00 82.25 335 ARG A C 1
ATOM 2627 O O . ARG A 1 335 ? 0.733 -16.011 -25.290 1.00 82.25 335 ARG A O 1
ATOM 2634 N N . ILE A 1 336 ? 1.990 -14.597 -24.059 1.00 81.19 336 ILE A N 1
ATOM 2635 C CA . ILE A 1 336 ? 3.032 -14.370 -25.072 1.00 81.19 336 ILE A CA 1
ATOM 2636 C C . ILE A 1 336 ? 3.730 -15.690 -25.398 1.00 81.19 336 ILE A C 1
ATOM 2638 O O . ILE A 1 336 ? 3.773 -16.078 -26.558 1.00 81.19 336 ILE A O 1
ATOM 2642 N N . TYR A 1 337 ? 4.136 -16.454 -24.378 1.00 83.06 337 TYR A N 1
ATOM 2643 C CA . TYR A 1 337 ? 4.750 -17.765 -24.577 1.00 83.06 337 TYR A CA 1
ATOM 2644 C C . TYR A 1 337 ? 3.875 -18.706 -25.420 1.00 83.06 337 TYR A C 1
ATOM 2646 O O . TYR A 1 337 ? 4.362 -19.376 -26.327 1.00 83.06 337 TYR A O 1
ATOM 2654 N N . ARG A 1 338 ? 2.561 -18.741 -25.159 1.00 82.19 338 ARG A N 1
ATOM 2655 C CA . ARG A 1 338 ? 1.625 -19.559 -25.945 1.00 82.19 338 ARG A CA 1
ATOM 2656 C C . ARG A 1 338 ? 1.485 -19.080 -27.390 1.00 82.19 338 ARG A C 1
ATOM 2658 O O . ARG A 1 338 ? 1.348 -19.917 -28.272 1.00 82.19 338 ARG A O 1
ATOM 2665 N N . LEU A 1 339 ? 1.478 -17.771 -27.627 1.00 80.00 339 LEU A N 1
ATOM 2666 C CA . LEU A 1 339 ? 1.342 -17.216 -28.975 1.00 80.00 339 LEU A CA 1
ATOM 2667 C C . LEU A 1 339 ? 2.609 -17.419 -29.809 1.00 80.00 339 LEU A C 1
ATOM 2669 O O . LEU A 1 339 ? 2.507 -17.711 -30.993 1.00 80.00 339 LEU A O 1
ATOM 2673 N N . GLU A 1 340 ? 3.775 -17.290 -29.183 1.00 76.19 340 GLU A N 1
ATOM 2674 C CA . GLU A 1 340 ? 5.065 -17.243 -29.873 1.00 76.19 340 GLU A CA 1
ATOM 2675 C C . GLU A 1 340 ? 5.711 -18.635 -29.981 1.00 76.19 340 GLU A C 1
ATOM 2677 O O . GLU A 1 340 ? 6.207 -18.993 -31.038 1.00 76.19 340 GLU A O 1
ATOM 2682 N N . PHE A 1 341 ? 5.615 -19.479 -28.943 1.00 70.88 341 PHE A N 1
ATOM 2683 C CA . PHE A 1 341 ? 6.322 -20.772 -28.894 1.00 70.88 341 PHE A CA 1
ATOM 2684 C C . PHE A 1 341 ? 5.417 -22.009 -28.977 1.00 70.88 341 PHE A C 1
ATOM 2686 O O . PHE A 1 341 ? 5.888 -23.091 -29.328 1.00 70.88 341 PHE A O 1
ATOM 2693 N N . ALA A 1 342 ? 4.124 -21.907 -28.644 1.00 60.28 342 ALA A N 1
ATOM 2694 C CA . ALA A 1 342 ? 3.211 -23.050 -28.791 1.00 60.28 342 ALA A CA 1
ATOM 2695 C C . ALA A 1 342 ? 2.618 -23.153 -30.207 1.00 60.28 342 ALA A C 1
ATOM 2697 O O . ALA A 1 342 ? 2.271 -24.252 -30.635 1.00 60.28 342 ALA A O 1
ATOM 2698 N N . ALA A 1 343 ? 2.548 -22.042 -30.950 1.00 55.06 343 ALA A N 1
ATOM 2699 C CA . ALA A 1 343 ? 2.119 -22.040 -32.348 1.00 55.06 343 ALA A CA 1
ATOM 2700 C C . ALA A 1 343 ? 3.114 -22.781 -33.266 1.00 55.06 343 ALA A C 1
ATOM 2702 O O . ALA A 1 343 ? 2.686 -23.516 -34.152 1.00 55.06 343 ALA A O 1
ATOM 2703 N N . GLU A 1 344 ? 4.422 -22.687 -33.002 1.00 51.62 344 GLU A N 1
ATOM 2704 C CA . GLU A 1 344 ? 5.469 -23.352 -33.799 1.00 51.62 344 GLU A CA 1
ATOM 2705 C C . GLU A 1 344 ? 5.504 -24.883 -33.648 1.00 51.62 344 GLU A C 1
ATOM 2707 O O . GLU A 1 344 ? 5.994 -25.571 -34.533 1.00 51.62 344 GLU A O 1
ATOM 2712 N N . ARG A 1 345 ? 4.944 -25.453 -32.571 1.00 50.03 345 ARG A N 1
ATOM 2713 C CA . ARG A 1 345 ? 4.869 -26.919 -32.378 1.00 50.03 345 ARG A CA 1
ATOM 2714 C C . ARG A 1 345 ? 3.708 -27.598 -33.115 1.00 50.03 345 ARG A C 1
ATOM 2716 O O . ARG A 1 345 ? 3.513 -28.798 -32.943 1.00 50.03 345 ARG A O 1
ATOM 2723 N N . SER A 1 346 ? 2.921 -26.842 -33.878 1.00 45.72 346 SER A N 1
ATOM 2724 C CA . SER A 1 346 ? 1.700 -27.334 -34.534 1.00 45.72 346 SER A CA 1
ATOM 2725 C C . SER A 1 346 ? 1.875 -27.659 -36.025 1.00 45.72 346 SER A C 1
ATOM 2727 O O . SER A 1 346 ? 0.866 -27.882 -36.691 1.00 45.72 346 SER A O 1
ATOM 2729 N N . TYR A 1 347 ? 3.108 -27.671 -36.544 1.00 38.41 347 TYR A N 1
ATOM 2730 C CA . TYR A 1 347 ? 3.423 -27.987 -37.943 1.00 38.41 347 TYR A CA 1
ATOM 2731 C C . TYR A 1 347 ? 4.363 -29.180 -38.071 1.00 38.41 347 TYR A C 1
ATOM 2733 O O . TYR A 1 347 ? 5.340 -29.245 -37.289 1.00 38.41 347 TYR A O 1
#

Secondary structure (DSSP, 8-state):
-HHHHHHHHHHHHHHHHHHHHHHHHHHHHHHHHHHHHHHHHHHHHHHS---HHHHHHHHHHHHHHHHHHHHHHHHHHHHHHHHHHHHHHHHHHHTTTHHHHHHHHHHHHHHHHHHHH-SPP----HHHHHHHHHHHHHHHHH---HHHHHHHHHHHHHHHHHHHHHHHHHHHHHHHHHHHHHH-SS-HHHHHHHHHHHHHHHHHHHHHHHHHHHHHHHHHHHHHHHTT-SSHHHHHHHHHHHHTSTTHHHHHHHHHHHHHHHHTT-HHHHHHHHHHIIIIITHHHHHHHHHHSTT-----HHHHHHHHHHHHHHHGGGHHHHHHHHHHHHHHHHHHHIIIIISGGG-